Protein AF-A0A7V8F4N8-F1 (afdb_monomer_lite)

Foldseek 3Di:
DDADQAEPVNLVVLLVQLVVVCVVDVPDDSLNSSQVSCVVVPHNGNVSNVVSHVVNVVVCVVDPVVLVVVVCCCPDCVNPDPLLAAEEEEEEAPPLCLVVVVLVVCVVCLVVVAAEEEEDAPCSCVVVCQPVWDWEWEAALQLDIDIDTNDDRNYYYYYCNNQQQHDPNSLVSPPLVPPDAQHEYEYEALVRVCSRNVHPCSSLVSQLVNLVSSHYYYYYHYPDDDPDHDDPPPVRDHPPSYHYYYHYRDDD

Structure (mmCIF, N/CA/C/O backbone):
data_AF-A0A7V8F4N8-F1
#
_entry.id   AF-A0A7V8F4N8-F1
#
loop_
_atom_site.group_PDB
_atom_site.id
_atom_site.type_symbol
_atom_site.label_atom_id
_atom_site.label_alt_id
_atom_site.label_comp_id
_atom_site.label_asym_id
_atom_site.label_entity_id
_atom_site.label_seq_id
_atom_site.pdbx_PDB_ins_code
_atom_site.Cartn_x
_atom_site.Cartn_y
_atom_site.Cartn_z
_atom_site.occupancy
_atom_site.B_iso_or_equiv
_atom_site.auth_seq_id
_atom_site.auth_comp_id
_atom_site.auth_asym_id
_atom_site.auth_atom_id
_atom_site.pdbx_PDB_model_num
ATOM 1 N N . MET A 1 1 ? -2.996 -28.822 -26.460 1.00 61.06 1 MET A N 1
ATOM 2 C CA . MET A 1 1 ? -1.735 -28.075 -26.252 1.00 61.06 1 MET A CA 1
ATOM 3 C C . MET A 1 1 ? -1.061 -28.643 -25.016 1.00 61.06 1 MET A C 1
ATOM 5 O O . MET A 1 1 ? -1.732 -28.763 -24.002 1.00 61.06 1 MET A O 1
ATOM 9 N N . HIS A 1 2 ? 0.199 -29.068 -25.121 1.00 79.25 2 HIS A N 1
ATOM 10 C CA . HIS A 1 2 ? 0.957 -29.646 -24.007 1.00 79.25 2 HIS A CA 1
ATOM 11 C C . HIS A 1 2 ? 1.589 -28.516 -23.183 1.00 79.25 2 HIS A C 1
ATOM 13 O O . HIS A 1 2 ? 2.396 -27.762 -23.719 1.00 79.25 2 HIS A O 1
ATOM 19 N N . HIS A 1 3 ? 1.241 -28.397 -21.900 1.00 83.00 3 HIS A N 1
ATOM 20 C CA . HIS A 1 3 ? 1.828 -27.387 -21.013 1.00 83.00 3 HIS A CA 1
ATOM 21 C C . HIS A 1 3 ? 3.292 -27.719 -20.710 1.00 83.00 3 HIS A C 1
ATOM 23 O O . HIS A 1 3 ? 3.626 -28.857 -20.390 1.00 83.00 3 HIS A O 1
ATOM 29 N N . ILE A 1 4 ? 4.172 -26.729 -20.840 1.00 87.00 4 ILE A N 1
ATOM 30 C CA . ILE A 1 4 ? 5.581 -26.838 -20.458 1.00 87.00 4 ILE A CA 1
ATOM 31 C C . ILE A 1 4 ? 5.774 -25.944 -19.238 1.00 87.00 4 ILE A C 1
ATOM 33 O O . ILE A 1 4 ? 5.369 -24.786 -19.250 1.00 87.00 4 ILE A O 1
ATOM 37 N N . HIS A 1 5 ? 6.389 -26.461 -18.176 1.00 84.94 5 HIS A N 1
ATOM 38 C CA . HIS A 1 5 ? 6.707 -25.642 -17.011 1.00 84.94 5 HIS A CA 1
ATOM 39 C C . HIS A 1 5 ? 7.764 -24.588 -17.388 1.00 84.94 5 HIS A C 1
ATOM 41 O O . HIS A 1 5 ? 8.941 -24.907 -17.578 1.00 84.94 5 HIS A O 1
ATOM 47 N N . THR A 1 6 ? 7.349 -23.325 -17.493 1.00 86.44 6 THR A N 1
ATOM 48 C CA . THR A 1 6 ? 8.174 -22.225 -18.011 1.00 86.44 6 THR A CA 1
ATOM 49 C C . THR A 1 6 ? 8.409 -21.185 -16.918 1.00 86.44 6 THR A C 1
ATOM 51 O O . THR A 1 6 ? 7.496 -20.447 -16.559 1.00 86.44 6 THR A O 1
ATOM 54 N N . SER A 1 7 ? 9.638 -21.101 -16.396 1.00 83.44 7 SER A N 1
ATOM 55 C CA . SER A 1 7 ? 10.003 -20.093 -15.390 1.00 83.44 7 SER A CA 1
ATOM 56 C C . SER A 1 7 ? 10.310 -18.718 -16.017 1.00 83.44 7 SER A C 1
ATOM 58 O O . SER A 1 7 ? 10.638 -18.641 -17.210 1.00 83.44 7 SER A O 1
ATOM 60 N N . PRO A 1 8 ? 10.278 -17.622 -15.234 1.00 78.62 8 PRO A N 1
ATOM 61 C CA . PRO A 1 8 ? 10.666 -16.288 -15.706 1.00 78.62 8 PRO A CA 1
ATOM 62 C C . PRO A 1 8 ? 12.092 -16.237 -16.281 1.00 78.62 8 PRO A C 1
ATOM 64 O O . PRO A 1 8 ? 12.349 -15.564 -17.287 1.00 78.62 8 PRO A O 1
ATOM 67 N N . GLU A 1 9 ? 13.024 -16.998 -15.700 1.00 80.81 9 GLU A N 1
ATOM 68 C CA . GLU A 1 9 ? 14.404 -17.111 -16.181 1.00 80.81 9 GLU A CA 1
ATOM 69 C C . GLU A 1 9 ? 14.465 -17.791 -17.549 1.00 80.81 9 GLU A C 1
ATOM 71 O O . GLU A 1 9 ? 15.245 -17.369 -18.408 1.00 80.81 9 GLU A O 1
ATOM 76 N N . ALA A 1 10 ? 13.636 -18.815 -17.777 1.00 84.19 10 ALA A N 1
ATOM 77 C CA . ALA A 1 10 ? 13.547 -19.494 -19.066 1.00 84.19 10 ALA A CA 1
ATOM 78 C C . ALA A 1 10 ? 13.053 -18.534 -20.161 1.00 84.19 10 ALA A C 1
ATOM 80 O O . ALA A 1 10 ? 13.681 -18.438 -21.216 1.00 84.19 10 ALA A O 1
ATOM 81 N N . VAL A 1 11 ? 12.015 -17.733 -19.885 1.00 89.44 11 VAL A N 1
ATOM 82 C CA . VAL A 1 11 ? 11.529 -16.699 -20.822 1.00 89.44 11 VAL A CA 1
ATOM 83 C C . VAL A 1 11 ? 12.622 -15.668 -21.127 1.00 89.44 11 VAL A C 1
ATOM 85 O O . VAL A 1 11 ? 12.822 -15.294 -22.285 1.00 89.44 11 VAL A O 1
ATOM 88 N N . SER A 1 12 ? 13.366 -15.226 -20.109 1.00 87.44 12 SER A N 1
ATOM 89 C CA . SER A 1 12 ? 14.471 -14.270 -20.273 1.00 87.44 12 SER A CA 1
ATOM 90 C C . SER A 1 12 ? 15.608 -14.835 -21.135 1.00 87.44 12 SER A C 1
ATOM 92 O O . SER A 1 12 ? 16.122 -14.139 -22.016 1.00 87.44 12 SER A O 1
ATOM 94 N N . LYS A 1 13 ? 15.965 -16.114 -20.950 1.00 90.62 13 LYS A N 1
ATOM 95 C CA . LYS A 1 13 ? 16.956 -16.810 -21.790 1.00 90.62 13 LYS A CA 1
ATOM 96 C C . LYS A 1 13 ? 16.504 -16.893 -23.250 1.00 90.62 13 LYS A C 1
ATOM 98 O O . LYS A 1 13 ? 17.294 -16.560 -24.132 1.00 90.62 13 LYS A O 1
ATOM 103 N N . LEU A 1 14 ? 15.241 -17.240 -23.504 1.00 90.94 14 LEU A N 1
ATOM 104 C CA . LEU A 1 14 ? 14.691 -17.319 -24.864 1.00 90.94 14 LEU A CA 1
ATOM 105 C C . LEU A 1 14 ? 14.672 -15.943 -25.554 1.00 90.94 14 LEU A C 1
ATOM 107 O O . LEU A 1 14 ? 15.097 -15.831 -26.702 1.00 90.94 14 LEU A O 1
ATOM 111 N N . LYS A 1 15 ? 14.294 -14.866 -24.847 1.00 90.50 15 LYS A N 1
ATOM 112 C CA . LYS A 1 15 ? 14.369 -13.491 -25.388 1.00 90.50 15 LYS A CA 1
ATOM 113 C C . LYS A 1 15 ? 15.801 -13.083 -25.744 1.00 90.50 15 LYS A C 1
ATOM 115 O O . LYS A 1 15 ? 16.026 -12.456 -26.777 1.00 90.50 15 LYS A O 1
ATOM 120 N N . LYS A 1 16 ? 16.779 -13.427 -24.897 1.00 90.38 16 LYS A N 1
ATOM 121 C CA . LYS A 1 16 ? 18.199 -13.142 -25.164 1.00 90.38 16 LYS A CA 1
ATOM 122 C C . LYS A 1 16 ? 18.707 -13.910 -26.384 1.00 90.38 16 LYS A C 1
ATOM 124 O O . LYS A 1 16 ? 19.376 -13.309 -27.220 1.00 90.38 16 LYS A O 1
ATOM 129 N N . ALA A 1 17 ? 18.355 -15.188 -26.510 1.00 87.56 17 ALA A N 1
ATOM 130 C CA . ALA A 1 17 ? 18.711 -16.006 -27.668 1.00 87.56 17 ALA A CA 1
ATOM 131 C C . ALA A 1 17 ? 18.081 -15.468 -28.966 1.00 87.56 17 ALA A C 1
ATOM 133 O O . ALA A 1 17 ? 18.790 -15.299 -29.954 1.00 87.56 17 ALA A O 1
ATOM 134 N N . ALA A 1 18 ? 16.801 -15.081 -28.943 1.00 89.19 18 ALA A N 1
ATOM 135 C CA . ALA A 1 18 ? 16.128 -14.489 -30.104 1.00 89.19 18 ALA A CA 1
ATOM 136 C C . ALA A 1 18 ? 16.775 -13.163 -30.538 1.00 89.19 18 ALA A C 1
ATOM 138 O O . ALA A 1 18 ? 16.974 -12.921 -31.727 1.00 89.19 18 ALA A O 1
ATOM 139 N N . LYS A 1 19 ? 17.187 -12.330 -29.575 1.00 87.69 19 LYS A N 1
ATOM 140 C CA . LYS A 1 19 ? 17.905 -11.076 -29.844 1.00 87.69 19 LYS A CA 1
ATOM 141 C C . LYS A 1 19 ? 19.292 -11.300 -30.453 1.00 87.69 19 LYS A C 1
ATOM 143 O O . LYS A 1 19 ? 19.739 -10.473 -31.242 1.00 87.69 19 LYS A O 1
ATOM 148 N N . LEU A 1 20 ? 19.987 -12.373 -30.074 1.00 87.75 20 LEU A N 1
ATOM 149 C CA . LEU A 1 20 ? 21.273 -12.745 -30.672 1.00 87.75 20 LEU A CA 1
ATOM 150 C C . LEU A 1 20 ? 21.089 -13.272 -32.101 1.00 87.75 20 LEU A C 1
ATOM 152 O O . LEU A 1 20 ? 21.826 -12.858 -32.989 1.00 87.75 20 LEU A O 1
ATOM 156 N N . LEU A 1 21 ? 20.062 -14.094 -32.334 1.00 85.62 21 LEU A N 1
ATOM 157 C CA . LEU A 1 21 ? 19.696 -14.603 -33.660 1.00 85.62 21 LEU A CA 1
ATOM 158 C C . LEU A 1 21 ? 19.328 -13.480 -34.637 1.00 85.62 21 LEU A C 1
ATOM 160 O O . LEU A 1 21 ? 19.895 -13.409 -35.721 1.00 85.62 21 LEU A O 1
ATOM 164 N N . ALA A 1 22 ? 18.468 -12.547 -34.223 1.00 85.62 22 ALA A N 1
ATOM 165 C CA . ALA A 1 22 ? 18.074 -11.399 -35.047 1.00 85.62 22 ALA A CA 1
ATOM 166 C C . ALA A 1 22 ? 19.221 -10.401 -35.315 1.00 85.62 22 ALA A C 1
ATOM 168 O O . ALA A 1 22 ? 19.115 -9.553 -36.191 1.00 85.62 22 ALA A O 1
ATOM 169 N N . ARG A 1 23 ? 20.319 -10.460 -34.547 1.00 82.12 23 ARG A N 1
ATOM 170 C CA . ARG A 1 23 ? 21.527 -9.652 -34.796 1.00 82.12 23 ARG A CA 1
ATOM 171 C C . ARG A 1 23 ? 22.495 -10.310 -35.776 1.00 82.12 23 ARG A C 1
ATOM 173 O O . ARG A 1 23 ? 23.289 -9.599 -36.379 1.00 82.12 23 ARG A O 1
ATOM 180 N N . GLY A 1 24 ? 22.466 -11.638 -35.881 1.00 77.56 24 GLY A N 1
ATOM 181 C CA . GLY A 1 24 ? 23.316 -12.400 -36.797 1.00 77.56 24 GLY A CA 1
ATOM 182 C C . GLY A 1 24 ? 22.788 -12.444 -38.232 1.00 77.56 24 GLY A C 1
ATOM 183 O O . GLY A 1 24 ? 23.563 -12.723 -39.139 1.00 77.56 24 GLY A O 1
ATOM 184 N N . ASP A 1 25 ? 21.502 -12.149 -38.435 1.00 79.00 25 ASP A N 1
ATOM 185 C CA . ASP A 1 25 ? 20.841 -12.164 -39.739 1.00 79.00 25 ASP A CA 1
ATOM 186 C C . ASP A 1 25 ? 20.028 -10.877 -39.937 1.00 79.00 25 ASP A C 1
ATOM 188 O O . ASP A 1 25 ? 18.989 -10.671 -39.308 1.00 79.00 25 ASP A O 1
ATOM 192 N N . THR A 1 26 ? 20.522 -9.987 -40.799 1.00 73.19 26 THR A N 1
ATOM 193 C CA . THR A 1 26 ? 19.965 -8.645 -41.033 1.00 73.19 26 THR A CA 1
ATOM 194 C C . THR A 1 26 ? 18.585 -8.654 -41.694 1.00 73.19 26 THR A C 1
ATOM 196 O O . THR A 1 26 ? 17.923 -7.615 -41.706 1.00 73.19 26 THR A O 1
ATOM 199 N N . LEU A 1 27 ? 18.147 -9.789 -42.248 1.00 76.88 27 LEU A N 1
ATOM 200 C CA . LEU A 1 27 ? 16.836 -9.941 -42.887 1.00 76.88 27 LEU A CA 1
ATOM 201 C C . LEU A 1 27 ? 15.796 -10.589 -41.963 1.00 76.88 27 LEU A C 1
ATOM 203 O O . LEU A 1 27 ? 14.604 -10.544 -42.268 1.00 76.88 27 LEU A O 1
ATOM 207 N N . LEU A 1 28 ? 16.220 -11.169 -40.835 1.00 79.56 28 LEU A N 1
ATOM 208 C CA . LEU A 1 28 ? 15.336 -11.896 -39.931 1.00 79.56 28 LEU A CA 1
ATOM 209 C C . LEU A 1 28 ? 14.604 -10.936 -38.989 1.00 79.56 28 LEU A C 1
ATOM 211 O O . LEU A 1 28 ? 15.209 -10.253 -38.156 1.00 79.56 28 LEU A O 1
ATOM 215 N N . GLN A 1 29 ? 13.273 -10.923 -39.057 1.00 85.50 29 GLN A N 1
ATOM 216 C CA . GLN A 1 29 ? 12.486 -10.125 -38.123 1.00 85.50 29 GLN A CA 1
ATOM 217 C C . GLN A 1 29 ? 12.554 -10.719 -36.711 1.00 85.50 29 GLN A C 1
ATOM 219 O O . GLN A 1 29 ? 12.497 -11.930 -36.501 1.00 85.50 29 GLN A O 1
ATOM 224 N N . HIS A 1 30 ? 12.606 -9.853 -35.698 1.00 83.12 30 HIS A N 1
ATOM 225 C CA . HIS A 1 30 ? 12.692 -10.278 -34.297 1.00 83.12 30 HIS A CA 1
ATOM 226 C C . HIS A 1 30 ? 11.523 -11.186 -33.864 1.00 83.12 30 HIS A C 1
ATOM 228 O O . HIS A 1 30 ? 11.701 -12.063 -33.020 1.00 83.12 30 HIS A O 1
ATOM 234 N N . ALA A 1 31 ? 10.333 -11.004 -34.444 1.00 83.88 31 ALA A N 1
ATOM 235 C CA . ALA A 1 31 ? 9.177 -11.865 -34.189 1.00 83.88 31 ALA A CA 1
ATOM 236 C C . ALA A 1 31 ? 9.408 -13.306 -34.681 1.00 83.88 31 ALA A C 1
ATOM 238 O O . ALA A 1 31 ? 9.140 -14.258 -33.951 1.00 83.88 31 ALA A O 1
ATOM 239 N N . GLU A 1 32 ? 9.988 -13.467 -35.870 1.00 87.50 32 GLU A N 1
ATOM 240 C CA . GLU A 1 32 ? 10.342 -14.776 -36.428 1.00 87.50 32 GLU A CA 1
ATOM 241 C C . GLU A 1 32 ? 11.480 -15.430 -35.637 1.00 87.50 32 GLU A C 1
ATOM 243 O O . GLU A 1 32 ? 11.461 -16.638 -35.394 1.00 87.50 32 GLU A O 1
ATOM 248 N N . ALA A 1 33 ? 12.437 -14.631 -35.152 1.00 88.06 33 ALA A N 1
ATOM 249 C CA . ALA A 1 33 ? 13.497 -15.108 -34.268 1.00 88.06 33 ALA A CA 1
ATOM 250 C C . ALA A 1 33 ? 12.946 -15.656 -32.936 1.00 88.06 33 ALA A C 1
ATOM 252 O O . ALA A 1 33 ? 13.420 -16.684 -32.451 1.00 88.06 33 ALA A O 1
ATOM 253 N N . LEU A 1 34 ? 11.924 -15.013 -32.356 1.00 89.25 34 LEU A N 1
ATOM 254 C CA . LEU A 1 34 ? 11.254 -15.499 -31.143 1.00 89.25 34 LEU A CA 1
ATOM 255 C C . LEU A 1 34 ? 10.531 -16.829 -31.378 1.00 89.25 34 LEU A C 1
ATOM 257 O O . LEU A 1 34 ? 10.633 -17.729 -30.543 1.00 89.25 34 LEU A O 1
ATOM 261 N N . ASP A 1 35 ? 9.838 -16.976 -32.508 1.00 91.62 35 ASP A N 1
ATOM 262 C CA . ASP A 1 35 ? 9.161 -18.227 -32.864 1.00 91.62 35 ASP A CA 1
ATOM 263 C C . ASP A 1 35 ? 10.150 -19.363 -33.134 1.00 91.62 35 ASP A C 1
ATOM 265 O O . ASP A 1 35 ? 9.911 -20.503 -32.729 1.00 91.62 35 ASP A O 1
ATOM 269 N N . ARG A 1 36 ? 11.282 -19.059 -33.773 1.00 90.69 36 ARG A N 1
ATOM 270 C CA . ARG A 1 36 ? 12.341 -20.035 -34.047 1.00 90.69 36 ARG A CA 1
ATOM 271 C C . ARG A 1 36 ? 12.975 -20.559 -32.760 1.00 90.69 36 ARG A C 1
ATOM 273 O O . ARG A 1 36 ? 13.023 -21.768 -32.557 1.00 90.69 36 ARG A O 1
ATOM 280 N N . VAL A 1 37 ? 13.355 -19.658 -31.856 1.00 93.50 37 VAL A N 1
ATOM 281 C CA . VAL A 1 37 ? 13.919 -20.020 -30.545 1.00 93.50 37 VAL A CA 1
ATOM 282 C C . VAL A 1 37 ? 12.899 -20.754 -29.670 1.00 93.50 37 VAL A C 1
ATOM 284 O O . VAL A 1 37 ? 13.257 -21.676 -28.940 1.00 93.50 37 VAL A O 1
ATOM 287 N N . ALA A 1 38 ? 11.615 -20.392 -29.756 1.00 91.06 38 ALA A N 1
ATOM 288 C CA . ALA A 1 38 ? 10.551 -21.118 -29.067 1.00 91.06 38 ALA A CA 1
ATOM 289 C C . ALA A 1 38 ? 10.446 -22.573 -29.562 1.00 91.06 38 ALA A C 1
ATOM 291 O O . ALA A 1 38 ? 10.380 -23.486 -28.739 1.00 91.06 38 ALA A O 1
ATOM 292 N N . LYS A 1 39 ? 10.489 -22.799 -30.881 1.00 93.50 39 LYS A N 1
ATOM 293 C CA . LYS A 1 39 ? 10.450 -24.144 -31.482 1.00 93.50 39 LYS A CA 1
ATOM 294 C C . LYS A 1 39 ? 11.664 -24.993 -31.127 1.00 93.50 39 LYS A C 1
ATOM 296 O O . LYS A 1 39 ? 11.497 -26.151 -30.756 1.00 93.50 39 LYS A O 1
ATOM 301 N N . GLU A 1 40 ? 12.861 -24.413 -31.165 1.00 91.56 40 GLU A N 1
ATOM 302 C CA . GLU A 1 40 ? 14.099 -25.087 -30.743 1.00 91.56 40 GLU A CA 1
ATOM 303 C C . GLU A 1 40 ? 14.049 -25.521 -29.268 1.00 91.56 40 GLU A C 1
ATOM 305 O O . GLU A 1 40 ? 14.579 -26.568 -28.907 1.00 91.56 40 GLU A O 1
ATOM 310 N N . ALA A 1 41 ? 13.351 -24.758 -28.422 1.00 88.75 41 ALA A N 1
ATOM 311 C CA . ALA A 1 41 ? 13.136 -25.075 -27.012 1.00 88.75 41 ALA A CA 1
ATOM 312 C C . ALA A 1 41 ? 11.919 -25.989 -26.740 1.00 88.75 41 ALA A C 1
ATOM 314 O O . ALA A 1 41 ? 11.547 -26.174 -25.580 1.00 88.75 41 ALA A O 1
ATOM 315 N N . GLY A 1 42 ? 11.288 -26.550 -27.779 1.00 90.50 42 GLY A N 1
ATOM 316 C CA . GLY A 1 42 ? 10.178 -27.505 -27.662 1.00 90.50 42 GLY A CA 1
ATOM 317 C C . GLY A 1 42 ? 8.776 -26.888 -27.573 1.00 90.50 42 GLY A C 1
ATOM 318 O O . GLY A 1 42 ? 7.804 -27.608 -27.347 1.00 90.50 42 GLY A O 1
ATOM 319 N N . TYR A 1 43 ? 8.633 -25.573 -27.761 1.00 93.06 43 TYR A N 1
ATOM 320 C CA . TYR A 1 43 ? 7.334 -24.893 -27.813 1.00 93.06 43 TYR A CA 1
ATOM 321 C C . TYR A 1 43 ? 6.791 -24.834 -29.250 1.00 93.06 43 TYR A C 1
ATOM 323 O O . TYR A 1 43 ? 7.533 -24.923 -30.216 1.00 93.06 43 TYR A O 1
ATOM 331 N N . LEU A 1 44 ? 5.481 -24.629 -29.427 1.00 89.12 44 LEU A N 1
ATOM 332 C CA . LEU A 1 44 ? 4.882 -24.528 -30.768 1.00 89.12 44 LEU A CA 1
ATOM 333 C C . LEU A 1 44 ? 5.211 -23.197 -31.474 1.00 89.12 44 LEU A C 1
ATOM 335 O O . LEU A 1 44 ? 5.460 -23.168 -32.678 1.00 89.12 44 LEU A O 1
ATOM 339 N N . HIS A 1 45 ? 5.186 -22.098 -30.721 1.00 93.50 45 HIS A N 1
ATOM 340 C CA . HIS A 1 45 ? 5.469 -20.724 -31.154 1.00 93.50 45 HIS A CA 1
ATOM 341 C C . HIS A 1 45 ? 5.648 -19.834 -29.912 1.00 93.50 45 HIS A C 1
ATOM 343 O O . HIS A 1 45 ? 5.342 -20.254 -28.792 1.00 93.50 45 HIS A O 1
ATOM 349 N N . TRP A 1 46 ? 6.075 -18.584 -30.073 1.00 91.88 46 TRP A N 1
ATOM 350 C CA . TRP A 1 46 ? 6.323 -17.649 -28.972 1.00 91.88 46 TRP A CA 1
ATOM 351 C C . TRP A 1 46 ? 5.098 -17.457 -28.068 1.00 91.88 46 TRP A C 1
ATOM 353 O O . TRP A 1 46 ? 5.204 -17.487 -26.845 1.00 91.88 46 TRP A O 1
ATOM 363 N N . LYS A 1 47 ? 3.898 -17.380 -28.655 1.00 90.94 47 LYS A N 1
ATOM 364 C CA . LYS A 1 47 ? 2.648 -17.295 -27.879 1.00 90.94 47 LYS A CA 1
ATOM 365 C C . LYS A 1 47 ? 2.387 -18.529 -26.988 1.00 90.94 47 LYS A C 1
ATOM 367 O O . LYS A 1 47 ? 1.734 -18.413 -25.962 1.00 90.94 47 LYS A O 1
ATOM 372 N N . HIS A 1 48 ? 2.937 -19.702 -27.319 1.00 91.62 48 HIS A N 1
ATOM 373 C CA . HIS A 1 48 ? 2.860 -20.891 -26.465 1.00 91.62 48 HIS A CA 1
ATOM 374 C C . HIS A 1 48 ? 3.769 -20.746 -25.237 1.00 91.62 48 HIS A C 1
ATOM 376 O O . HIS A 1 48 ? 3.383 -21.160 -24.149 1.00 91.62 48 HIS A O 1
ATOM 382 N N . VAL A 1 49 ? 4.937 -20.108 -25.397 1.00 89.56 49 VAL A N 1
ATOM 383 C CA . VAL A 1 49 ? 5.859 -19.775 -24.297 1.00 89.56 49 VAL A CA 1
ATOM 384 C C . VAL A 1 49 ? 5.183 -18.836 -23.301 1.00 89.56 49 VAL A C 1
ATOM 386 O O . VAL A 1 49 ? 5.235 -19.086 -22.101 1.00 89.56 49 VAL A O 1
ATOM 389 N N . THR A 1 50 ? 4.519 -17.779 -23.781 1.00 89.12 50 THR A N 1
ATOM 390 C CA . THR A 1 50 ? 3.844 -16.810 -22.901 1.00 89.12 50 THR A CA 1
ATOM 391 C C . THR A 1 50 ? 2.678 -17.447 -22.154 1.00 89.12 50 THR A C 1
ATOM 393 O O . THR A 1 50 ? 2.605 -17.313 -20.938 1.00 89.12 50 THR A O 1
ATOM 396 N N . THR A 1 51 ? 1.840 -18.236 -22.834 1.00 87.19 51 THR A N 1
ATOM 397 C CA . THR A 1 51 ? 0.735 -18.959 -22.185 1.00 87.19 51 THR A CA 1
ATOM 398 C C . THR A 1 51 ? 1.234 -19.998 -21.173 1.00 87.19 51 THR A C 1
ATOM 400 O O . THR A 1 51 ? 0.664 -20.130 -20.088 1.00 87.19 51 THR A O 1
ATOM 403 N N . CYS A 1 52 ? 2.316 -20.723 -21.477 1.00 85.81 52 CYS A N 1
ATOM 404 C CA . CYS A 1 52 ? 2.922 -21.670 -20.537 1.00 85.81 52 CYS A CA 1
ATOM 405 C C . CYS A 1 52 ? 3.534 -20.969 -19.314 1.00 85.81 52 CYS A C 1
ATOM 407 O O . CYS A 1 52 ? 3.383 -21.472 -18.198 1.00 85.81 52 CYS A O 1
ATOM 409 N N . ALA A 1 53 ? 4.159 -19.801 -19.499 1.00 83.25 53 ALA A N 1
ATOM 410 C CA . ALA A 1 53 ? 4.688 -18.979 -18.412 1.00 83.25 53 ALA A CA 1
ATOM 411 C C . ALA A 1 53 ? 3.569 -18.428 -17.517 1.00 83.25 53 ALA A C 1
ATOM 413 O O . ALA A 1 53 ? 3.628 -18.602 -16.305 1.00 83.25 53 ALA A O 1
ATOM 414 N N . GLU A 1 54 ? 2.509 -17.866 -18.102 1.00 78.56 54 GLU A N 1
ATOM 415 C CA . GLU A 1 54 ? 1.324 -17.385 -17.373 1.00 78.56 54 GLU A CA 1
ATOM 416 C C . GLU A 1 54 ? 0.671 -18.507 -16.555 1.00 78.56 54 GLU A C 1
ATOM 418 O O . GLU A 1 54 ? 0.387 -18.338 -15.371 1.00 78.56 54 GLU A O 1
ATOM 423 N N . THR A 1 55 ? 0.510 -19.688 -17.159 1.00 77.62 55 THR A N 1
ATOM 424 C CA . THR A 1 55 ? -0.061 -20.866 -16.486 1.00 77.62 55 THR A CA 1
ATOM 425 C C . THR A 1 55 ? 0.857 -21.380 -15.372 1.00 77.62 55 THR A C 1
ATOM 427 O O . THR A 1 55 ? 0.379 -21.781 -14.314 1.00 77.62 55 THR A O 1
ATOM 430 N N . THR A 1 56 ? 2.179 -21.333 -15.570 1.00 77.94 56 THR A N 1
ATOM 431 C CA . THR A 1 56 ? 3.168 -21.717 -14.547 1.00 77.94 56 THR A CA 1
ATOM 432 C C . THR A 1 56 ? 3.147 -20.741 -13.368 1.00 77.94 56 THR A C 1
ATOM 434 O O . THR A 1 56 ? 3.132 -21.173 -12.217 1.00 77.94 56 THR A O 1
ATOM 437 N N . SER A 1 57 ? 3.064 -19.435 -13.630 1.00 64.69 57 SER A N 1
ATOM 438 C CA . SER A 1 57 ? 2.914 -18.409 -12.592 1.00 64.69 57 SER A CA 1
ATOM 439 C C . SER A 1 57 ? 1.581 -18.529 -11.844 1.00 64.69 57 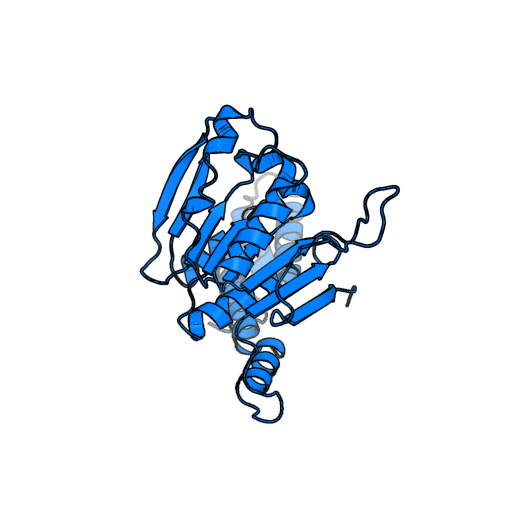SER A C 1
ATOM 441 O O . SER A 1 57 ? 1.558 -18.395 -10.623 1.00 64.69 57 SER A O 1
ATOM 443 N N . ALA A 1 58 ? 0.485 -18.859 -12.534 1.00 57.25 58 ALA A N 1
ATOM 444 C CA . ALA A 1 58 ? -0.818 -19.109 -11.910 1.00 57.25 58 ALA A CA 1
ATOM 445 C C . ALA A 1 58 ? -0.831 -20.391 -11.047 1.00 57.25 58 ALA A C 1
ATOM 447 O O . ALA A 1 58 ? -1.417 -20.415 -9.962 1.00 57.25 58 ALA A O 1
ATOM 448 N N . ALA A 1 59 ? -0.142 -21.449 -11.483 1.00 55.91 59 ALA A N 1
ATOM 449 C CA . ALA A 1 59 ? 0.025 -22.678 -10.704 1.00 55.91 59 ALA A CA 1
ATOM 450 C C . ALA A 1 59 ? 0.917 -22.466 -9.463 1.00 55.91 59 ALA A C 1
ATOM 452 O O . ALA A 1 59 ? 0.626 -22.991 -8.393 1.00 55.91 59 ALA A O 1
ATOM 453 N N . GLN A 1 60 ? 1.961 -21.638 -9.563 1.00 52.84 60 GLN A N 1
ATOM 454 C CA . GLN A 1 60 ? 2.787 -21.257 -8.409 1.00 52.84 60 GLN A CA 1
ATOM 455 C C . GLN A 1 60 ? 2.039 -20.339 -7.427 1.00 52.84 60 GLN A C 1
ATOM 457 O O . GLN A 1 60 ? 2.230 -20.454 -6.216 1.00 52.84 60 GLN A O 1
ATOM 462 N N . ALA A 1 61 ? 1.133 -19.486 -7.917 1.00 45.38 61 ALA A N 1
ATOM 463 C CA . ALA A 1 61 ? 0.276 -18.651 -7.074 1.00 45.38 61 ALA A CA 1
ATOM 464 C C . ALA A 1 61 ? -0.732 -19.469 -6.237 1.00 45.38 61 ALA A C 1
ATOM 466 O O . ALA A 1 61 ? -1.100 -19.056 -5.140 1.00 45.38 61 ALA A O 1
ATOM 467 N N . THR A 1 62 ? -1.145 -20.652 -6.709 1.00 39.38 62 THR A N 1
ATOM 468 C CA . THR A 1 62 ? -2.139 -21.508 -6.029 1.00 39.38 62 THR A CA 1
ATOM 469 C C . THR A 1 62 ? -1.545 -22.488 -5.009 1.00 39.38 62 THR A C 1
ATOM 471 O O . THR A 1 62 ? -2.291 -23.089 -4.236 1.00 39.38 62 THR A O 1
ATOM 474 N N . SER A 1 63 ? -0.216 -22.618 -4.921 1.00 42.88 63 SER A N 1
ATOM 475 C CA . SER A 1 63 ? 0.450 -23.503 -3.953 1.00 42.88 63 SER A CA 1
ATOM 476 C C . SER A 1 63 ? 1.476 -22.795 -3.069 1.00 42.88 63 SER A C 1
ATOM 478 O O . SER A 1 63 ? 2.445 -23.428 -2.648 1.00 42.88 63 SER A O 1
ATOM 480 N N . SER A 1 64 ? 1.288 -21.504 -2.779 1.00 41.16 64 SER A N 1
ATOM 481 C CA . SER A 1 64 ? 2.173 -20.774 -1.867 1.00 41.16 64 SER A CA 1
ATOM 482 C C . SER A 1 64 ? 2.193 -21.460 -0.486 1.00 41.16 64 SER A C 1
ATOM 484 O O . SER A 1 64 ? 1.156 -21.515 0.186 1.00 41.16 64 SER A O 1
ATOM 486 N N . PRO A 1 65 ? 3.349 -21.977 -0.019 1.00 41.47 65 PRO A N 1
ATOM 487 C CA . PRO A 1 65 ? 3.504 -22.473 1.350 1.00 41.47 65 PRO A CA 1
ATOM 488 C C . PRO A 1 65 ? 3.138 -21.396 2.374 1.00 41.47 65 PRO A C 1
ATOM 490 O O . PRO A 1 65 ? 2.668 -21.703 3.462 1.00 41.47 65 PRO A O 1
ATOM 493 N N . LEU A 1 66 ? 3.282 -20.129 1.987 1.00 40.25 66 LEU A N 1
ATOM 494 C CA . LEU A 1 66 ? 2.964 -18.975 2.802 1.00 40.25 66 LEU A CA 1
ATOM 495 C C . LEU A 1 66 ? 1.462 -18.740 2.949 1.00 40.25 66 LEU A C 1
ATOM 497 O O . LEU A 1 66 ? 0.999 -18.515 4.058 1.00 40.25 66 LEU A O 1
ATOM 501 N N . ALA A 1 67 ? 0.688 -18.905 1.874 1.00 42.16 67 ALA A N 1
ATOM 502 C CA . ALA A 1 67 ? -0.772 -18.865 1.955 1.00 42.16 67 ALA A CA 1
ATOM 503 C C . ALA A 1 67 ? -1.309 -19.970 2.882 1.00 42.16 67 ALA A C 1
ATOM 505 O O . ALA A 1 67 ? -2.277 -19.755 3.611 1.00 42.16 67 ALA A O 1
ATOM 506 N N . LYS A 1 68 ? -0.644 -21.135 2.910 1.00 39.62 68 LYS A N 1
ATOM 507 C CA . LYS A 1 68 ? -0.960 -22.227 3.845 1.00 39.62 68 LYS A CA 1
ATOM 508 C C . LYS A 1 68 ? -0.586 -21.886 5.289 1.00 39.62 68 LYS A C 1
ATOM 510 O O . LYS A 1 68 ? -1.380 -22.171 6.179 1.00 39.62 68 LYS A O 1
ATOM 515 N N . VAL A 1 69 ? 0.572 -21.262 5.521 1.00 42.94 69 VAL A N 1
ATOM 516 C CA . VAL A 1 69 ? 0.999 -20.812 6.860 1.00 42.94 69 VAL A CA 1
ATOM 517 C C . VAL A 1 69 ? 0.067 -19.723 7.387 1.00 42.94 69 VAL A C 1
ATOM 519 O O . VAL A 1 69 ? -0.463 -19.869 8.481 1.00 42.94 69 VAL A O 1
ATOM 522 N N . THR A 1 70 ? -0.240 -18.696 6.594 1.00 46.25 70 THR A N 1
ATOM 523 C CA . THR A 1 70 ? -1.134 -17.616 7.027 1.00 46.25 70 THR A CA 1
ATOM 524 C C . THR A 1 70 ? -2.571 -18.102 7.236 1.00 46.25 70 THR A C 1
ATOM 526 O O . THR A 1 70 ? -3.237 -17.670 8.174 1.00 46.25 70 THR A O 1
ATOM 529 N N . ALA A 1 71 ? -3.060 -19.047 6.424 1.00 45.31 71 ALA A N 1
ATOM 530 C CA . ALA A 1 71 ? -4.352 -19.689 6.664 1.00 45.31 71 ALA A CA 1
ATOM 531 C C . ALA A 1 71 ? -4.358 -20.538 7.949 1.00 45.31 71 ALA A C 1
ATOM 533 O O . ALA A 1 71 ? -5.350 -20.504 8.679 1.00 45.31 71 ALA A O 1
ATOM 534 N N . ALA A 1 72 ? -3.271 -21.259 8.244 1.00 46.56 72 ALA A N 1
ATOM 535 C CA . ALA A 1 72 ? -3.124 -22.039 9.473 1.00 46.56 72 ALA A CA 1
ATOM 536 C C . ALA A 1 72 ? -3.057 -21.137 10.719 1.00 46.56 72 ALA A C 1
ATOM 538 O O . ALA A 1 72 ? -3.789 -21.367 11.675 1.00 46.56 72 ALA A O 1
ATOM 539 N N . GLU A 1 73 ? -2.269 -20.061 10.685 1.00 50.22 73 GLU A N 1
ATOM 540 C CA . GLU A 1 73 ? -2.163 -19.090 11.786 1.00 50.22 73 GLU A CA 1
ATOM 541 C C . GLU A 1 73 ? -3.482 -18.342 12.042 1.00 50.22 73 GLU A C 1
ATOM 543 O O . GLU A 1 73 ? -3.819 -18.065 13.187 1.00 50.22 73 GLU A O 1
ATOM 548 N N . CYS A 1 74 ? -4.270 -18.061 10.996 1.00 42.75 74 CYS A N 1
ATOM 549 C CA . CYS A 1 74 ? -5.578 -17.405 11.130 1.00 42.75 74 CYS A CA 1
ATOM 550 C C . CYS A 1 74 ? -6.696 -18.326 11.654 1.00 42.75 74 CYS A C 1
ATOM 552 O O . CYS A 1 74 ? -7.769 -17.830 11.998 1.00 42.75 74 CYS A O 1
ATOM 554 N N . THR A 1 75 ? -6.503 -19.648 11.643 1.00 44.53 75 THR A N 1
ATOM 555 C CA . THR A 1 75 ? -7.538 -20.635 12.009 1.00 44.53 75 THR A CA 1
ATOM 556 C C . THR A 1 75 ? -7.193 -21.436 13.260 1.00 44.53 75 THR A C 1
ATOM 558 O O . THR A 1 75 ? -8.067 -22.114 13.800 1.00 44.53 75 THR A O 1
ATOM 561 N N . ASP A 1 76 ? -5.953 -21.353 13.742 1.00 44.97 76 ASP A N 1
ATOM 562 C CA . ASP A 1 76 ? -5.485 -22.097 14.903 1.00 44.97 76 ASP A CA 1
ATOM 563 C C . ASP A 1 76 ? -5.748 -21.317 16.211 1.00 44.97 76 ASP A C 1
ATOM 565 O O . ASP A 1 76 ? -5.111 -20.294 16.465 1.00 44.97 76 ASP A O 1
ATOM 569 N N . PRO A 1 77 ? -6.653 -21.808 17.082 1.00 43.16 77 PRO A N 1
ATOM 570 C CA . PRO A 1 77 ? -7.056 -21.128 18.314 1.00 43.16 77 PRO A CA 1
ATOM 571 C C . PRO A 1 77 ? -5.950 -21.034 19.381 1.00 43.16 77 PRO A C 1
ATOM 573 O O . PRO A 1 77 ? -6.164 -20.397 20.414 1.00 43.16 77 PRO A O 1
ATOM 576 N N . ARG A 1 78 ? -4.778 -21.657 19.168 1.00 44.91 78 ARG A N 1
ATOM 577 C CA . ARG A 1 78 ? -3.593 -21.519 20.038 1.00 44.91 78 ARG A CA 1
ATOM 578 C C . ARG A 1 78 ? -2.877 -20.188 19.835 1.00 44.91 78 ARG A C 1
ATOM 580 O O . ARG A 1 78 ? -2.257 -19.683 20.771 1.00 44.91 78 ARG A O 1
ATOM 587 N N . PHE A 1 79 ? -2.981 -19.603 18.645 1.00 46.97 79 PHE A N 1
ATOM 588 C CA . PHE A 1 79 ? -2.643 -18.205 18.428 1.00 46.97 79 PHE A CA 1
ATOM 589 C C . PHE A 1 79 ? -3.897 -17.434 18.834 1.00 46.97 79 PHE A C 1
ATOM 591 O O . PHE A 1 79 ? -4.898 -17.456 18.125 1.00 46.97 79 PHE A O 1
ATOM 598 N N . GLY A 1 80 ? -3.899 -16.880 20.053 1.00 39.78 80 GLY A N 1
ATOM 599 C CA . GLY A 1 80 ? -5.072 -16.205 20.621 1.00 39.78 80 GLY A CA 1
ATOM 600 C C . GLY A 1 80 ? -5.699 -15.201 19.648 1.00 39.78 80 GLY A C 1
ATOM 601 O O . GLY A 1 80 ? -5.033 -14.773 18.707 1.00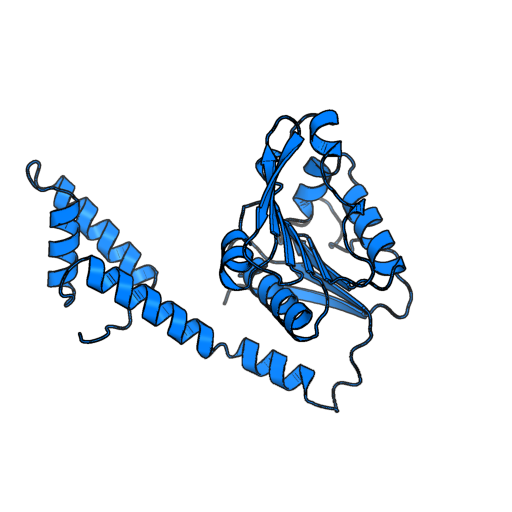 39.78 80 GLY A O 1
ATOM 602 N N . LYS A 1 81 ? -6.974 -14.831 19.878 1.00 40.66 81 LYS A N 1
ATOM 603 C CA . LYS A 1 81 ? -7.713 -13.857 19.047 1.00 40.66 81 LYS A CA 1
ATOM 604 C C . LYS A 1 81 ? -6.752 -12.769 18.546 1.00 40.66 81 LYS A C 1
ATOM 606 O O . LYS A 1 81 ? -6.075 -12.187 19.402 1.00 40.66 81 LYS A O 1
ATOM 611 N N . PRO A 1 82 ? -6.658 -12.528 17.221 1.00 46.22 82 PRO A N 1
ATOM 612 C CA . PRO A 1 82 ? -5.774 -11.502 16.689 1.00 46.22 82 PRO A CA 1
ATOM 613 C C . PRO A 1 82 ? -5.981 -10.238 17.513 1.00 46.22 82 PRO A C 1
ATOM 615 O O . PRO A 1 82 ? -7.124 -9.824 17.710 1.00 46.22 82 PRO A O 1
ATOM 618 N N . LYS A 1 83 ? -4.905 -9.668 18.063 1.00 51.38 83 LYS A N 1
ATOM 619 C CA . LYS A 1 83 ? -5.004 -8.318 18.622 1.00 51.38 83 LYS A CA 1
ATOM 620 C C . LYS A 1 83 ? -5.566 -7.441 17.505 1.00 51.38 83 LYS A C 1
ATOM 622 O O . LYS A 1 83 ? -5.100 -7.554 16.373 1.00 51.38 83 LYS A O 1
ATOM 627 N N . ASP A 1 84 ? -6.570 -6.619 17.806 1.00 67.56 84 ASP A N 1
ATOM 628 C CA . ASP A 1 84 ? -7.342 -5.927 16.764 1.00 67.56 84 ASP A CA 1
ATOM 629 C C . ASP A 1 84 ? -6.462 -5.048 15.853 1.00 67.56 84 ASP A C 1
ATOM 631 O O . ASP A 1 84 ? -6.807 -4.840 14.687 1.00 67.56 84 ASP A O 1
ATOM 635 N N . GLN A 1 85 ? -5.295 -4.619 16.360 1.00 82.25 85 GLN A N 1
ATOM 636 C CA . GLN A 1 85 ? -4.338 -3.749 15.681 1.00 82.25 85 GLN A CA 1
ATOM 637 C C . GLN A 1 85 ? -2.901 -4.286 15.688 1.00 82.25 85 GLN A C 1
ATOM 639 O O . GLN A 1 85 ? -2.349 -4.648 16.737 1.00 82.25 85 GLN A O 1
ATOM 644 N N . GLU A 1 86 ? -2.260 -4.235 14.522 1.00 88.12 86 GLU A N 1
ATOM 645 C CA . GLU A 1 86 ? -0.858 -4.604 14.326 1.00 88.12 86 GLU A CA 1
ATOM 646 C C . GLU A 1 86 ? -0.084 -3.482 13.618 1.00 88.12 86 GLU A C 1
ATOM 648 O O . GLU A 1 86 ? -0.600 -2.811 12.726 1.00 88.12 86 GLU A O 1
ATOM 653 N N . LEU A 1 87 ? 1.176 -3.307 14.013 1.00 88.44 87 LEU A N 1
ATOM 654 C CA . LEU A 1 87 ? 2.179 -2.487 13.342 1.00 88.44 87 LEU A CA 1
ATOM 655 C C . LEU A 1 87 ? 3.343 -3.397 12.946 1.00 88.44 87 LEU A C 1
ATOM 657 O O . LEU A 1 87 ? 4.081 -3.894 13.804 1.00 88.44 87 LEU A O 1
ATOM 661 N N . ILE A 1 88 ? 3.504 -3.616 11.648 1.00 89.69 88 ILE A N 1
ATOM 662 C CA . ILE A 1 88 ? 4.483 -4.548 11.091 1.00 89.69 88 ILE A CA 1
ATOM 663 C C . ILE A 1 88 ? 5.493 -3.760 10.268 1.00 89.69 88 ILE A C 1
ATOM 665 O O . ILE A 1 88 ? 5.123 -3.093 9.309 1.00 89.69 88 ILE A O 1
ATOM 669 N N . LEU A 1 89 ? 6.774 -3.862 10.610 1.00 89.12 89 LEU A N 1
ATOM 670 C CA . LEU A 1 89 ? 7.864 -3.313 9.808 1.00 89.12 89 LEU A CA 1
ATOM 671 C C . LEU A 1 89 ? 8.538 -4.450 9.034 1.00 89.12 89 LEU A C 1
ATOM 673 O O . LEU A 1 89 ? 9.067 -5.379 9.640 1.00 89.12 89 LEU A O 1
ATOM 677 N N . ILE A 1 90 ? 8.528 -4.375 7.706 1.00 88.94 90 ILE A N 1
ATOM 678 C CA . ILE A 1 90 ? 9.197 -5.315 6.806 1.00 88.94 90 ILE A CA 1
ATOM 679 C C . ILE A 1 90 ? 10.461 -4.650 6.262 1.00 88.94 90 ILE A C 1
ATOM 681 O O . ILE A 1 90 ? 10.394 -3.661 5.529 1.00 88.94 90 ILE A O 1
ATOM 685 N N . VAL A 1 91 ? 11.621 -5.210 6.597 1.00 86.12 91 VAL A N 1
ATOM 686 C CA . VAL A 1 91 ? 12.929 -4.686 6.188 1.00 86.12 91 VAL A CA 1
ATOM 687 C C . VAL A 1 91 ? 13.647 -5.708 5.327 1.00 86.12 91 VAL A C 1
ATOM 689 O O . VAL A 1 91 ? 13.627 -6.904 5.604 1.00 86.12 91 VAL A O 1
ATOM 692 N N . GLY A 1 92 ? 14.283 -5.234 4.264 1.00 83.31 92 GLY A N 1
ATOM 693 C CA . GLY A 1 92 ? 15.137 -6.063 3.427 1.00 83.31 92 GLY A CA 1
ATOM 694 C C . GLY A 1 92 ? 15.623 -5.319 2.185 1.00 83.31 92 GLY A C 1
ATOM 695 O O . GLY A 1 92 ? 15.031 -4.304 1.788 1.00 83.31 92 GLY A O 1
ATOM 696 N N . PRO A 1 93 ? 16.694 -5.786 1.528 1.00 81.25 93 PRO A N 1
ATOM 697 C CA . PRO A 1 93 ? 17.191 -5.161 0.307 1.00 81.25 93 PRO A CA 1
ATOM 698 C C . PRO A 1 93 ? 16.155 -5.139 -0.834 1.00 81.25 93 PRO A C 1
ATOM 700 O O . PRO A 1 93 ? 15.094 -5.776 -0.788 1.00 81.25 93 PRO A O 1
ATOM 703 N N . SER A 1 94 ? 16.436 -4.360 -1.881 1.00 83.19 94 SER A N 1
ATOM 704 C CA . SER A 1 94 ? 15.612 -4.377 -3.096 1.00 83.19 94 SER A CA 1
ATOM 705 C C . SER A 1 94 ? 15.613 -5.776 -3.728 1.00 83.19 94 SER A C 1
ATOM 707 O O . SER A 1 94 ? 16.648 -6.439 -3.776 1.00 83.19 94 SER A O 1
ATOM 709 N N . GLY A 1 95 ? 14.442 -6.239 -4.174 1.00 82.75 95 GLY A N 1
ATOM 710 C CA . GLY A 1 95 ? 14.260 -7.567 -4.773 1.00 82.75 95 GLY A CA 1
ATOM 711 C C . GLY A 1 95 ? 14.047 -8.728 -3.791 1.00 82.75 95 GLY A C 1
ATOM 712 O O . GLY A 1 95 ? 13.910 -9.860 -4.236 1.00 82.75 95 GLY A O 1
ATOM 713 N N . TYR A 1 96 ? 13.974 -8.484 -2.477 1.00 84.12 96 TYR A N 1
ATOM 714 C CA . TYR A 1 96 ? 13.863 -9.549 -1.459 1.00 84.12 96 TYR A CA 1
ATOM 715 C C . TYR A 1 96 ? 12.407 -9.905 -1.105 1.00 84.12 96 TYR A C 1
ATOM 717 O O . TYR A 1 96 ? 12.135 -10.538 -0.092 1.00 84.12 96 TYR A O 1
ATOM 725 N N . GLY A 1 97 ? 11.444 -9.486 -1.931 1.00 87.12 97 GLY A N 1
ATOM 726 C CA . GLY A 1 97 ? 10.036 -9.854 -1.760 1.00 87.12 97 GLY A CA 1
ATOM 727 C C . GLY A 1 97 ? 9.275 -9.072 -0.683 1.00 87.12 97 GLY A C 1
ATOM 728 O O . GLY A 1 97 ? 8.232 -9.541 -0.241 1.00 87.12 97 GLY A O 1
ATOM 729 N N . LYS A 1 98 ? 9.740 -7.881 -0.274 1.00 89.56 98 LYS A N 1
ATOM 730 C CA . LYS A 1 98 ? 9.017 -7.015 0.683 1.00 89.56 98 LYS A CA 1
ATOM 731 C C . LYS A 1 98 ? 7.578 -6.745 0.245 1.00 89.56 98 LYS A C 1
ATOM 733 O O . LYS A 1 98 ? 6.646 -7.084 0.967 1.00 89.56 98 LYS A O 1
ATOM 738 N N . THR A 1 99 ? 7.408 -6.215 -0.967 1.00 92.62 99 THR A N 1
ATOM 739 C CA . THR A 1 99 ? 6.093 -5.927 -1.552 1.00 92.62 99 THR A CA 1
ATOM 740 C C . THR A 1 99 ? 5.250 -7.191 -1.678 1.00 92.62 99 THR A C 1
ATOM 742 O O . THR A 1 99 ? 4.068 -7.169 -1.370 1.00 92.62 99 THR A O 1
ATOM 745 N N . PHE A 1 100 ? 5.856 -8.332 -2.018 1.00 90.12 100 PHE A N 1
ATOM 746 C CA . PHE A 1 100 ? 5.141 -9.609 -2.050 1.00 90.12 100 PHE A CA 1
ATOM 747 C C . PHE A 1 100 ? 4.548 -9.966 -0.675 1.00 90.12 100 PHE A C 1
ATOM 749 O O . PHE A 1 100 ? 3.364 -10.271 -0.576 1.00 90.12 100 PHE A O 1
ATOM 756 N N . ARG A 1 101 ? 5.330 -9.831 0.405 1.00 87.50 101 ARG A N 1
ATOM 757 C CA . ARG A 1 101 ? 4.836 -10.049 1.777 1.00 87.50 101 ARG A CA 1
ATOM 758 C C . ARG A 1 101 ? 3.747 -9.061 2.179 1.00 87.50 101 ARG A C 1
ATOM 760 O O . ARG A 1 101 ? 2.796 -9.440 2.852 1.00 87.50 101 ARG A O 1
ATOM 767 N N . ALA A 1 102 ? 3.877 -7.802 1.784 1.00 93.38 102 ALA A N 1
ATOM 768 C CA . ALA A 1 102 ? 2.872 -6.784 2.062 1.00 93.38 102 ALA A CA 1
ATOM 769 C C . ALA A 1 102 ? 1.552 -7.048 1.327 1.00 93.38 102 ALA A C 1
ATOM 771 O O . ALA A 1 102 ? 0.481 -6.881 1.909 1.00 93.38 102 ALA A O 1
ATOM 772 N N . ILE A 1 103 ? 1.629 -7.539 0.086 1.00 94.19 103 ILE A N 1
ATOM 773 C CA . ILE A 1 103 ? 0.471 -8.007 -0.678 1.00 94.19 103 ILE A CA 1
ATOM 774 C C . ILE A 1 103 ? -0.236 -9.148 0.064 1.00 94.19 103 ILE A C 1
ATOM 776 O O . ILE A 1 103 ? -1.462 -9.131 0.147 1.00 94.19 103 ILE A O 1
ATOM 780 N N . ASP A 1 104 ? 0.492 -10.089 0.671 1.00 88.62 104 ASP A N 1
ATOM 781 C CA . ASP A 1 104 ? -0.135 -11.152 1.468 1.00 88.62 104 ASP A CA 1
ATOM 782 C C . ASP A 1 104 ? -0.924 -10.592 2.666 1.00 88.62 104 ASP A C 1
ATOM 784 O O . ASP A 1 104 ? -2.049 -11.030 2.927 1.00 88.62 104 ASP A O 1
ATOM 788 N N . TYR A 1 105 ? -0.389 -9.594 3.379 1.00 89.94 105 TYR A N 1
ATOM 789 C CA . TYR A 1 105 ? -1.129 -8.919 4.455 1.00 89.94 105 TYR A CA 1
ATOM 790 C C . TYR A 1 105 ? -2.373 -8.193 3.926 1.00 89.94 105 TYR A C 1
ATOM 792 O O . TYR A 1 105 ? -3.454 -8.335 4.503 1.00 89.94 105 TYR A O 1
ATOM 800 N N . ALA A 1 106 ? -2.248 -7.480 2.803 1.00 93.06 106 ALA A N 1
ATOM 801 C CA . ALA A 1 106 ? -3.363 -6.804 2.143 1.00 93.06 106 ALA A CA 1
ATOM 802 C C . ALA A 1 106 ? -4.479 -7.783 1.751 1.00 93.06 106 ALA A C 1
ATOM 804 O O . ALA A 1 106 ? -5.641 -7.576 2.098 1.00 93.06 106 ALA A O 1
ATOM 805 N N . LEU A 1 107 ? -4.136 -8.891 1.094 1.00 90.06 107 LEU A N 1
ATOM 806 C CA . LEU A 1 107 ? -5.098 -9.919 0.695 1.00 90.06 107 LEU A CA 1
ATOM 807 C C . LEU A 1 107 ? -5.815 -10.539 1.899 1.00 90.06 107 LEU A C 1
ATOM 809 O O . LEU A 1 107 ? -7.023 -10.780 1.843 1.00 90.06 107 LEU A O 1
ATOM 813 N N . ASN A 1 108 ? -5.103 -10.775 3.003 1.00 86.25 108 ASN A N 1
ATOM 814 C CA . ASN A 1 108 ? -5.719 -11.305 4.217 1.00 86.25 108 ASN A CA 1
ATOM 815 C C . ASN A 1 108 ? -6.661 -10.303 4.888 1.00 86.25 108 ASN A C 1
ATOM 817 O O . ASN A 1 108 ? -7.739 -10.711 5.322 1.00 86.25 108 ASN A O 1
ATOM 821 N N . ALA A 1 109 ? -6.307 -9.017 4.926 1.00 86.06 109 ALA A N 1
ATOM 822 C CA . ALA A 1 109 ? -7.199 -7.969 5.416 1.00 86.06 109 ALA A CA 1
ATOM 823 C C . ALA A 1 109 ? -8.477 -7.881 4.565 1.00 86.06 109 ALA A C 1
ATOM 825 O O . ALA A 1 109 ? -9.579 -7.956 5.114 1.00 86.06 109 ALA A O 1
ATOM 826 N N . LEU A 1 110 ? -8.345 -7.860 3.233 1.00 85.56 110 LEU A N 1
ATOM 827 C CA . LEU A 1 110 ? -9.491 -7.863 2.316 1.00 85.56 110 LEU A CA 1
ATOM 828 C C . LEU A 1 110 ? -10.382 -9.095 2.514 1.00 85.56 110 LEU A C 1
ATOM 830 O O . LEU A 1 110 ? -11.605 -8.974 2.570 1.00 85.56 110 LEU A O 1
ATOM 834 N N . ARG A 1 111 ? -9.786 -10.283 2.690 1.00 84.69 111 ARG A N 1
ATOM 835 C CA . ARG A 1 111 ? -10.521 -11.529 2.973 1.00 84.69 111 ARG A CA 1
ATOM 836 C C . ARG A 1 111 ? -11.308 -11.468 4.287 1.00 84.69 111 ARG A C 1
ATOM 838 O O . ARG A 1 111 ? -12.345 -12.114 4.400 1.00 84.69 111 ARG A O 1
ATOM 845 N N . GLN A 1 112 ? -10.829 -10.704 5.266 1.00 80.81 112 GLN A N 1
ATOM 846 C CA . GLN A 1 112 ? -11.514 -10.457 6.540 1.00 80.81 112 GLN A CA 1
ATOM 847 C C . GLN A 1 112 ? -12.558 -9.328 6.451 1.00 80.81 112 GLN A C 1
ATOM 849 O O . GLN A 1 112 ? -13.156 -8.976 7.464 1.00 80.81 112 GLN A O 1
ATOM 854 N N . GLY A 1 113 ? -12.772 -8.745 5.267 1.00 80.44 113 GLY A N 1
ATOM 855 C CA . GLY A 1 113 ? -13.666 -7.603 5.075 1.00 80.44 113 GLY A CA 1
ATOM 856 C C . GLY A 1 113 ? -13.093 -6.276 5.578 1.00 80.44 113 GLY A C 1
ATOM 857 O O . GLY A 1 113 ? -13.831 -5.297 5.663 1.00 80.44 113 GLY A O 1
ATOM 858 N N . LYS A 1 114 ? -11.795 -6.221 5.909 1.00 84.25 114 LYS A N 1
ATOM 859 C CA . LYS A 1 114 ? -11.122 -4.980 6.304 1.00 84.25 114 LYS A CA 1
ATOM 860 C C . LYS A 1 114 ? -10.715 -4.192 5.051 1.00 84.25 114 LYS A C 1
ATOM 862 O O . LYS A 1 114 ? -10.104 -4.782 4.156 1.00 84.25 114 LYS A O 1
ATOM 867 N N . PRO A 1 115 ? -11.005 -2.881 4.977 1.00 93.94 115 PRO A N 1
ATOM 868 C CA . PRO A 1 115 ? -10.484 -2.031 3.915 1.00 93.94 115 PRO A CA 1
ATOM 869 C C . PRO A 1 115 ? -8.955 -2.000 3.920 1.00 93.94 115 PRO A C 1
ATOM 871 O O . PRO A 1 115 ? -8.323 -2.113 4.975 1.00 93.94 115 PRO A O 1
ATOM 874 N N . VAL A 1 116 ? -8.367 -1.814 2.743 1.00 96.75 116 VAL A N 1
ATOM 875 C CA . VAL A 1 116 ? -6.920 -1.685 2.565 1.00 96.75 116 VAL A CA 1
ATOM 876 C C . VAL A 1 116 ? -6.614 -0.412 1.796 1.00 96.75 116 VAL A C 1
ATOM 878 O O . VAL A 1 116 ? -7.157 -0.190 0.716 1.00 96.75 116 VAL A O 1
ATOM 881 N N . HIS A 1 117 ? -5.705 0.391 2.338 1.00 97.75 117 HIS A N 1
ATOM 882 C CA . HIS A 1 117 ? -5.135 1.548 1.659 1.00 97.75 117 HIS A CA 1
ATOM 883 C C . HIS A 1 117 ? -3.637 1.332 1.488 1.00 97.75 117 HIS A C 1
ATOM 885 O O . HIS A 1 117 ? -2.954 0.958 2.439 1.00 97.75 117 HIS A O 1
ATOM 891 N N . VAL A 1 118 ? -3.123 1.559 0.285 1.00 97.62 118 VAL A N 1
ATOM 892 C CA . VAL A 1 118 ? -1.702 1.414 -0.036 1.00 97.62 118 VAL A CA 1
ATOM 893 C C . VAL A 1 118 ? -1.153 2.760 -0.484 1.00 97.62 118 VAL A C 1
ATOM 895 O O . VAL A 1 118 ? -1.699 3.363 -1.403 1.00 97.62 118 VAL A O 1
ATOM 898 N N . LEU A 1 119 ? -0.068 3.207 0.140 1.00 96.25 119 LEU A N 1
ATOM 899 C CA . LEU A 1 119 ? 0.801 4.264 -0.366 1.00 96.25 119 LEU A CA 1
ATOM 900 C C . LEU A 1 119 ? 1.988 3.587 -1.048 1.00 96.25 119 LEU A C 1
ATOM 902 O O . LEU A 1 119 ? 2.805 2.955 -0.377 1.00 96.25 119 LEU A O 1
ATOM 906 N N . ASP A 1 120 ? 2.043 3.668 -2.372 1.00 95.50 120 ASP A N 1
ATOM 907 C CA . ASP A 1 120 ? 3.012 2.963 -3.213 1.00 95.50 120 ASP A CA 1
ATOM 908 C C . ASP A 1 120 ? 3.938 3.959 -3.914 1.00 95.50 120 ASP A C 1
ATOM 910 O O . ASP A 1 120 ? 3.483 4.965 -4.452 1.00 95.50 120 ASP A O 1
ATOM 914 N N . ILE A 1 121 ? 5.233 3.655 -3.940 1.00 90.94 121 ILE A N 1
ATOM 915 C CA . ILE A 1 121 ? 6.236 4.321 -4.779 1.00 90.94 121 ILE A CA 1
ATOM 916 C C . ILE A 1 121 ? 6.920 3.193 -5.553 1.00 90.94 121 ILE A C 1
ATOM 918 O O . ILE A 1 121 ? 7.530 2.306 -4.954 1.00 90.94 121 ILE A O 1
ATOM 922 N N . GLY A 1 122 ? 6.776 3.193 -6.878 1.00 86.19 122 GLY A N 1
ATOM 923 C CA . GLY A 1 122 ? 7.327 2.155 -7.756 1.00 86.19 122 GLY A CA 1
ATOM 924 C C . GLY A 1 122 ? 6.293 1.289 -8.481 1.00 86.19 122 GLY A C 1
ATOM 925 O O . GLY A 1 122 ? 6.679 0.350 -9.181 1.00 86.19 122 GLY A O 1
ATOM 926 N N . ARG A 1 123 ? 4.995 1.613 -8.380 1.00 88.25 123 ARG A N 1
ATOM 927 C CA . ARG A 1 123 ? 3.891 1.002 -9.156 1.00 88.25 123 ARG A CA 1
ATOM 928 C C . ARG A 1 123 ? 3.700 -0.501 -8.928 1.00 88.25 123 ARG A C 1
ATOM 930 O O . ARG A 1 123 ? 3.147 -1.208 -9.779 1.00 88.25 123 ARG A O 1
ATOM 937 N N . SER A 1 124 ? 4.130 -1.008 -7.779 1.00 89.94 124 SER A N 1
ATOM 938 C CA . SER A 1 124 ? 4.156 -2.441 -7.482 1.00 89.94 124 SER A CA 1
ATOM 939 C C . SER A 1 124 ? 2.761 -3.039 -7.263 1.00 89.94 124 SER A C 1
ATOM 941 O O . SER A 1 124 ? 2.567 -4.242 -7.459 1.00 89.94 124 SER A O 1
ATOM 943 N N . TYR A 1 125 ? 1.766 -2.220 -6.904 1.00 94.69 125 TYR A N 1
ATOM 944 C CA . TYR A 1 125 ? 0.421 -2.695 -6.541 1.00 94.69 125 TYR A CA 1
ATOM 945 C C . TYR A 1 125 ? -0.619 -2.565 -7.661 1.00 94.69 125 TYR A C 1
ATOM 947 O O . TYR A 1 125 ? -1.768 -2.968 -7.469 1.00 94.69 125 TYR A O 1
ATOM 955 N N . TRP A 1 126 ? -0.243 -2.076 -8.850 1.00 90.44 126 TRP A N 1
ATOM 956 C CA . TRP A 1 126 ? -1.169 -1.973 -9.988 1.00 90.44 126 TRP A CA 1
ATOM 957 C C . TRP A 1 126 ? -1.801 -3.328 -10.335 1.00 90.44 126 TRP A C 1
ATOM 959 O O . TRP A 1 126 ? -3.021 -3.458 -10.450 1.00 90.44 126 TRP A O 1
ATOM 969 N N . HIS A 1 127 ? -0.972 -4.374 -10.422 1.00 88.50 127 HIS A N 1
ATOM 970 C CA . HIS A 1 127 ? -1.441 -5.726 -10.723 1.00 88.50 127 HIS A CA 1
ATOM 971 C C . HIS A 1 127 ? -2.364 -6.278 -9.636 1.00 88.50 127 HIS A C 1
ATOM 973 O O . HIS A 1 127 ? -3.332 -6.963 -9.971 1.00 88.50 127 HIS A O 1
ATOM 979 N N . LEU A 1 128 ? -2.091 -5.976 -8.360 1.00 90.25 128 LEU A N 1
ATOM 980 C CA . LEU A 1 128 ? -2.975 -6.359 -7.262 1.00 90.25 128 LEU A CA 1
ATOM 981 C C . LEU A 1 128 ? -4.348 -5.721 -7.476 1.00 90.25 128 LEU A C 1
ATOM 983 O O . LEU A 1 128 ? -5.328 -6.453 -7.596 1.00 90.25 128 LEU A O 1
ATOM 987 N N . CYS A 1 129 ? -4.397 -4.390 -7.603 1.00 90.75 129 CYS A N 1
ATOM 988 C CA . CYS A 1 129 ? -5.638 -3.632 -7.761 1.00 90.75 129 CYS A CA 1
ATOM 989 C C . CYS A 1 129 ? -6.458 -4.109 -8.966 1.00 90.75 129 CYS A C 1
ATOM 991 O O . CYS A 1 129 ? -7.654 -4.360 -8.845 1.00 90.75 129 CYS A O 1
ATOM 993 N N . ARG A 1 130 ? -5.814 -4.346 -10.113 1.00 89.56 130 ARG A N 1
ATOM 994 C CA . ARG A 1 130 ? -6.494 -4.863 -11.308 1.00 89.56 130 ARG A CA 1
ATOM 995 C C . ARG A 1 130 ? -7.028 -6.291 -11.137 1.00 89.56 130 ARG A C 1
ATOM 997 O O . ARG A 1 130 ? -8.048 -6.630 -11.730 1.00 89.56 130 ARG A O 1
ATOM 1004 N N . THR A 1 131 ? -6.333 -7.136 -10.374 1.00 88.62 131 THR A N 1
ATOM 1005 C CA . THR A 1 131 ? -6.683 -8.560 -10.226 1.00 88.62 131 THR A CA 1
ATOM 1006 C C . THR A 1 131 ? -7.779 -8.777 -9.191 1.00 88.62 131 THR A C 1
ATOM 1008 O O . THR A 1 131 ? -8.702 -9.550 -9.431 1.00 88.62 131 THR A O 1
ATOM 1011 N N . VAL A 1 132 ? -7.681 -8.115 -8.037 1.00 87.56 132 VAL A N 1
ATOM 1012 C CA . VAL A 1 132 ? -8.644 -8.283 -6.931 1.00 87.56 132 VAL A CA 1
ATOM 1013 C C . VAL A 1 132 ? -9.773 -7.262 -6.974 1.00 87.56 132 VAL A C 1
ATOM 1015 O O . VAL A 1 132 ? -10.783 -7.429 -6.295 1.00 87.56 132 VAL A O 1
ATOM 1018 N N . GLY A 1 133 ? -9.605 -6.216 -7.777 1.00 88.06 133 GLY A N 1
ATOM 1019 C CA . GLY A 1 133 ? -10.456 -5.044 -7.836 1.00 88.06 133 GLY A CA 1
ATOM 1020 C C . GLY A 1 133 ? -10.128 -3.999 -6.776 1.00 88.06 133 GLY A C 1
ATOM 1021 O O . GLY A 1 133 ? -9.423 -4.270 -5.807 1.00 88.06 133 GLY A O 1
ATOM 1022 N N . GLY A 1 134 ? -10.646 -2.788 -6.968 1.00 94.94 134 GLY A N 1
ATOM 1023 C CA . GLY A 1 134 ? -10.356 -1.635 -6.118 1.00 94.94 134 GLY A CA 1
ATOM 1024 C C . GLY A 1 134 ? -10.268 -0.343 -6.920 1.00 94.94 134 GLY A C 1
ATOM 1025 O O . GLY A 1 134 ? -10.740 -0.287 -8.058 1.00 94.94 134 GLY A O 1
ATOM 1026 N N . THR A 1 135 ? -9.649 0.672 -6.331 1.00 97.25 135 THR A N 1
ATOM 1027 C CA . THR A 1 135 ? -9.351 1.954 -6.975 1.00 97.25 135 THR A CA 1
ATOM 1028 C C . THR A 1 135 ? -7.842 2.162 -7.014 1.00 97.25 135 THR A C 1
ATOM 1030 O O . THR A 1 135 ? -7.177 2.114 -5.981 1.00 97.25 135 THR A O 1
ATOM 1033 N N . TYR A 1 136 ? -7.295 2.388 -8.203 1.00 97.12 136 TYR A N 1
ATOM 1034 C CA . TYR A 1 136 ? -5.903 2.758 -8.425 1.00 97.12 136 TYR A CA 1
ATOM 1035 C C . TYR A 1 136 ? -5.837 4.248 -8.760 1.00 97.12 136 TYR A C 1
ATOM 1037 O O . TYR A 1 136 ? -6.337 4.669 -9.798 1.00 97.12 136 TYR A O 1
ATOM 1045 N N . SER A 1 137 ? -5.264 5.045 -7.865 1.00 95.62 137 SER A N 1
ATOM 1046 C CA . SER A 1 137 ? -5.178 6.500 -8.000 1.00 95.62 137 SER A CA 1
ATOM 1047 C C . SER A 1 137 ? -3.747 6.884 -8.352 1.00 95.62 137 SER A C 1
ATOM 1049 O O . SER A 1 137 ? -2.824 6.586 -7.594 1.00 95.62 137 SER A O 1
ATOM 1051 N N . THR A 1 138 ? -3.560 7.543 -9.488 1.00 94.12 138 THR A N 1
ATOM 1052 C CA . THR A 1 138 ? -2.264 8.063 -9.944 1.00 94.12 138 THR A CA 1
ATOM 1053 C C . THR A 1 138 ? -2.220 9.572 -9.807 1.00 94.12 138 THR A C 1
ATOM 1055 O O . THR A 1 138 ? -3.240 10.235 -10.010 1.00 94.12 138 THR A O 1
ATOM 1058 N N . PHE A 1 139 ? -1.033 10.107 -9.546 1.00 91.62 139 PHE A N 1
ATOM 1059 C CA . PHE A 1 139 ? -0.813 11.538 -9.390 1.00 91.62 139 PHE A CA 1
ATOM 1060 C C . PHE A 1 139 ? 0.199 12.017 -10.421 1.00 91.62 139 PHE A C 1
ATOM 1062 O O . PHE A 1 139 ? 1.311 11.501 -10.496 1.00 91.62 139 PHE A O 1
ATOM 1069 N N . ALA A 1 140 ? -0.179 13.001 -11.229 1.00 88.38 140 ALA A N 1
ATOM 1070 C CA . ALA A 1 140 ? 0.755 13.657 -12.124 1.00 88.38 140 ALA A CA 1
ATOM 1071 C C . ALA A 1 140 ? 1.641 14.646 -11.352 1.00 88.38 140 ALA A C 1
ATOM 1073 O O . ALA A 1 140 ? 1.384 15.008 -10.204 1.00 88.38 140 ALA A O 1
ATOM 1074 N N . ARG A 1 141 ? 2.702 15.121 -12.009 1.00 85.56 141 ARG A N 1
ATOM 1075 C CA . ARG A 1 141 ? 3.700 16.020 -11.401 1.00 85.56 141 ARG A CA 1
ATOM 1076 C C . ARG A 1 141 ? 3.144 17.374 -10.966 1.00 85.56 141 ARG A C 1
ATOM 1078 O O . ARG A 1 141 ? 3.745 18.024 -10.121 1.00 85.56 141 ARG A O 1
ATOM 1085 N N . ASP A 1 142 ? 2.030 17.794 -11.556 1.00 83.56 142 ASP A N 1
ATOM 1086 C CA . ASP A 1 142 ? 1.295 19.007 -11.191 1.00 83.56 142 ASP A CA 1
ATOM 1087 C C . ASP A 1 142 ? 0.330 18.789 -10.009 1.00 83.56 142 ASP A C 1
ATOM 1089 O O . ASP A 1 142 ? -0.408 19.698 -9.641 1.00 83.56 142 ASP A O 1
ATOM 1093 N N . GLY A 1 143 ? 0.324 17.588 -9.417 1.00 82.00 143 GLY A N 1
ATOM 1094 C CA . GLY A 1 143 ? -0.577 17.200 -8.335 1.00 82.00 143 GLY A CA 1
ATOM 1095 C C . GLY A 1 143 ? -1.966 16.768 -8.807 1.00 82.00 143 GLY A C 1
ATOM 1096 O O . GLY A 1 143 ? -2.797 16.408 -7.971 1.00 82.00 143 GLY A O 1
ATOM 1097 N N . SER A 1 144 ? -2.249 16.778 -10.116 1.00 88.38 144 SER A N 1
ATOM 1098 C CA . SER A 1 144 ? -3.536 16.298 -10.620 1.00 88.38 144 SER A CA 1
ATOM 1099 C C . SER A 1 144 ? -3.679 14.790 -10.404 1.00 88.38 144 SER A C 1
ATOM 1101 O O . SER A 1 144 ? -2.751 14.010 -10.624 1.00 88.38 144 SER A O 1
ATOM 1103 N N . ARG A 1 145 ? -4.862 14.379 -9.943 1.00 92.12 145 ARG A N 1
ATOM 1104 C CA . ARG A 1 145 ? -5.187 12.992 -9.605 1.00 92.12 145 ARG A CA 1
ATOM 1105 C C . ARG A 1 145 ? -6.091 12.373 -10.667 1.00 92.12 145 ARG A C 1
ATOM 1107 O O . ARG A 1 145 ? -7.034 13.012 -11.132 1.00 92.12 145 ARG A O 1
ATOM 1114 N N . SER A 1 146 ? -5.831 11.113 -10.999 1.00 93.75 146 SER A N 1
ATOM 1115 C CA . SER A 1 146 ? -6.683 10.281 -11.852 1.00 93.75 146 SER A CA 1
ATOM 1116 C C . SER A 1 146 ? -6.944 8.939 -11.183 1.00 93.75 146 SER A C 1
ATOM 1118 O O . SER A 1 146 ? -5.999 8.273 -10.765 1.00 93.75 146 SER A O 1
ATOM 1120 N N . ASP A 1 147 ? -8.208 8.522 -11.158 1.00 95.25 147 ASP A N 1
ATOM 1121 C CA . ASP A 1 147 ? -8.651 7.297 -10.494 1.00 95.25 147 ASP A CA 1
ATOM 1122 C C . ASP A 1 147 ? -9.127 6.266 -11.524 1.00 95.25 147 ASP A C 1
ATOM 1124 O O . ASP A 1 147 ? -10.055 6.510 -12.299 1.00 95.25 147 ASP A O 1
ATOM 1128 N N . GLU A 1 148 ? -8.523 5.081 -11.504 1.00 95.88 148 GLU A N 1
ATOM 1129 C CA . GLU A 1 148 ? -8.935 3.917 -12.284 1.00 95.88 148 GLU A CA 1
ATOM 1130 C C . GLU A 1 148 ? -9.605 2.890 -11.363 1.00 95.88 148 GLU A C 1
ATOM 1132 O O . GLU A 1 148 ? -9.001 2.379 -10.419 1.00 95.88 148 GLU A O 1
ATOM 1137 N N . ARG A 1 149 ? -10.880 2.576 -11.616 1.00 96.38 149 ARG A N 1
ATOM 1138 C CA . ARG A 1 149 ? -11.652 1.640 -10.789 1.00 96.38 149 ARG A CA 1
ATOM 1139 C C . ARG A 1 149 ? -11.750 0.264 -11.444 1.00 96.38 149 ARG A C 1
ATOM 1141 O O . ARG A 1 149 ? -12.291 0.120 -12.537 1.00 96.38 149 ARG A O 1
ATOM 1148 N N . HIS A 1 150 ? -11.320 -0.763 -10.718 1.00 91.44 150 HIS A N 1
ATOM 1149 C CA . HIS A 1 150 ? -11.290 -2.165 -11.142 1.00 91.44 150 HIS A CA 1
ATOM 1150 C C . HIS A 1 150 ? -12.278 -3.060 -10.376 1.00 91.44 150 HIS A C 1
ATOM 1152 O O . HIS A 1 150 ? -12.037 -4.245 -10.190 1.00 91.44 150 HIS A O 1
ATOM 1158 N N . GLY A 1 151 ? -13.403 -2.525 -9.902 1.00 91.00 151 GLY A N 1
ATOM 1159 C CA . GLY A 1 151 ? -14.429 -3.296 -9.192 1.00 91.00 151 GLY A CA 1
ATOM 1160 C C . GLY A 1 151 ? -14.865 -2.633 -7.889 1.00 91.00 151 GLY A C 1
ATOM 1161 O O . GLY A 1 151 ? -14.827 -1.409 -7.766 1.00 91.00 151 GLY A O 1
ATOM 1162 N N . ASN A 1 152 ? -15.318 -3.451 -6.933 1.00 92.06 152 ASN A N 1
ATOM 1163 C CA . ASN A 1 152 ? -15.933 -2.993 -5.677 1.00 92.06 152 ASN A CA 1
ATOM 1164 C C . ASN A 1 152 ? -15.200 -3.456 -4.411 1.00 92.06 152 ASN A C 1
ATOM 1166 O O . ASN A 1 152 ? -15.688 -3.229 -3.308 1.00 92.06 152 ASN A O 1
ATOM 1170 N N . THR A 1 153 ? -14.055 -4.118 -4.558 1.00 93.19 153 THR A N 1
ATOM 1171 C CA . THR A 1 153 ? -13.208 -4.505 -3.428 1.00 93.19 153 THR A CA 1
ATOM 1172 C C . THR A 1 153 ? -12.740 -3.247 -2.690 1.00 93.19 153 THR A C 1
ATOM 1174 O O . THR A 1 153 ? -12.353 -2.286 -3.357 1.00 93.19 153 THR A O 1
ATOM 1177 N N . PRO A 1 154 ? -12.759 -3.217 -1.343 1.00 93.88 154 PRO A N 1
ATOM 1178 C CA . PRO A 1 154 ? -12.355 -2.052 -0.556 1.00 93.88 154 PRO A CA 1
ATOM 1179 C C . PRO A 1 154 ? -10.822 -1.932 -0.488 1.00 93.88 154 PRO A C 1
ATOM 1181 O O . PRO A 1 154 ? -10.230 -1.911 0.587 1.00 93.88 154 PRO A O 1
ATOM 1184 N N . LEU A 1 155 ? -10.181 -1.907 -1.656 1.00 96.81 155 LEU A N 1
ATOM 1185 C CA . LEU A 1 155 ? -8.757 -1.690 -1.857 1.00 96.81 155 LEU A CA 1
ATOM 1186 C C . LEU A 1 155 ? -8.575 -0.351 -2.570 1.00 96.81 155 LEU A C 1
ATOM 1188 O O . LEU A 1 155 ? -9.105 -0.160 -3.665 1.00 96.81 155 LEU A O 1
ATOM 1192 N N . VAL A 1 156 ? -7.794 0.544 -1.979 1.00 97.31 156 VAL A N 1
ATOM 1193 C CA . VAL A 1 156 ? -7.362 1.790 -2.612 1.00 97.31 156 VAL A CA 1
ATOM 1194 C C . VAL A 1 156 ? -5.843 1.809 -2.659 1.00 97.31 156 VAL A C 1
ATOM 1196 O O . VAL A 1 156 ? -5.182 1.620 -1.641 1.00 97.31 156 VAL A O 1
ATOM 1199 N N . VAL A 1 157 ? -5.282 2.025 -3.841 1.00 97.44 157 VAL A N 1
ATOM 1200 C CA . VAL A 1 157 ? -3.841 2.181 -4.044 1.00 97.44 157 VAL A CA 1
ATOM 1201 C C . VAL A 1 157 ? -3.583 3.599 -4.524 1.00 97.44 157 VAL A C 1
ATOM 1203 O O . VAL A 1 157 ? -4.150 4.016 -5.531 1.00 97.44 157 VAL A O 1
ATOM 1206 N N . PHE A 1 158 ? -2.722 4.318 -3.819 1.00 96.31 158 PHE A N 1
ATOM 1207 C CA . PHE A 1 158 ? -2.209 5.623 -4.206 1.00 96.31 158 PHE A CA 1
ATOM 1208 C C . PHE A 1 158 ? -0.791 5.438 -4.754 1.00 96.31 158 PHE A C 1
ATOM 1210 O O . PHE A 1 158 ? 0.110 5.039 -4.019 1.00 96.31 158 PHE A O 1
ATOM 1217 N N . GLU A 1 159 ? -0.616 5.686 -6.049 1.00 95.00 159 GLU A N 1
ATOM 1218 C CA . GLU A 1 159 ? 0.649 5.579 -6.780 1.00 95.00 159 GLU A CA 1
ATOM 1219 C C . GLU A 1 159 ? 1.356 6.933 -6.785 1.00 95.00 159 GLU A C 1
ATOM 1221 O O . GLU A 1 159 ? 0.908 7.872 -7.441 1.00 95.00 159 GLU A O 1
ATOM 1226 N N . LEU A 1 160 ? 2.441 7.039 -6.030 1.00 93.38 160 LEU A N 1
ATOM 1227 C CA . LEU A 1 160 ? 3.062 8.303 -5.655 1.00 93.38 160 LEU A CA 1
ATOM 1228 C C . LEU A 1 160 ? 4.424 8.546 -6.329 1.00 93.38 160 LEU A C 1
ATOM 1230 O O . LEU A 1 160 ? 5.064 9.555 -6.028 1.00 93.38 160 LEU A O 1
ATOM 1234 N N . GLU A 1 161 ? 4.886 7.662 -7.223 1.00 91.75 161 GLU A N 1
ATOM 1235 C CA . GLU A 1 161 ? 6.201 7.741 -7.884 1.00 91.75 161 GLU A CA 1
ATOM 1236 C C . GLU A 1 161 ? 6.429 9.107 -8.542 1.00 91.75 161 GLU A C 1
ATOM 1238 O O . GLU A 1 161 ? 7.466 9.741 -8.338 1.00 91.75 161 GLU A O 1
ATOM 1243 N N . ASP A 1 162 ? 5.442 9.604 -9.289 1.00 90.81 162 ASP A N 1
ATOM 1244 C CA . ASP A 1 162 ? 5.565 10.860 -10.035 1.00 90.81 162 ASP A CA 1
ATOM 1245 C C . ASP A 1 162 ? 5.560 12.113 -9.132 1.00 90.81 162 ASP A C 1
ATOM 1247 O O . ASP A 1 162 ? 6.006 13.182 -9.567 1.00 90.81 162 ASP A O 1
ATOM 1251 N N . LEU A 1 163 ? 5.148 11.986 -7.862 1.00 88.50 163 LEU A N 1
ATOM 1252 C CA . LEU A 1 163 ? 5.210 13.059 -6.858 1.00 88.50 163 LEU A CA 1
ATOM 1253 C C . LEU A 1 163 ? 6.567 13.153 -6.148 1.00 88.50 163 LEU A C 1
ATOM 1255 O O . LEU A 1 163 ? 6.854 14.164 -5.495 1.00 88.50 163 LEU A O 1
ATOM 1259 N N . VAL A 1 164 ? 7.430 12.139 -6.268 1.00 86.75 164 VAL A N 1
ATOM 1260 C CA . VAL A 1 164 ? 8.733 12.132 -5.594 1.00 86.75 164 VAL A CA 1
ATOM 1261 C C . VAL A 1 164 ? 9.587 13.302 -6.090 1.00 86.75 164 VAL A C 1
ATOM 1263 O O . VAL A 1 164 ? 9.973 13.382 -7.254 1.00 86.75 164 VAL A O 1
ATOM 1266 N N . GLY A 1 165 ? 9.921 14.218 -5.176 1.00 78.88 165 GLY A N 1
ATOM 1267 C CA . GLY A 1 165 ? 10.768 15.372 -5.486 1.00 78.88 165 GLY A CA 1
ATOM 1268 C C . GLY A 1 165 ? 10.043 16.546 -6.153 1.00 78.88 165 GLY A C 1
ATOM 1269 O O . GLY A 1 165 ? 10.711 17.520 -6.494 1.00 78.88 165 GLY A O 1
ATOM 1270 N N . GLN A 1 166 ? 8.713 16.501 -6.286 1.00 83.62 166 GLN A N 1
ATOM 1271 C CA . GLN A 1 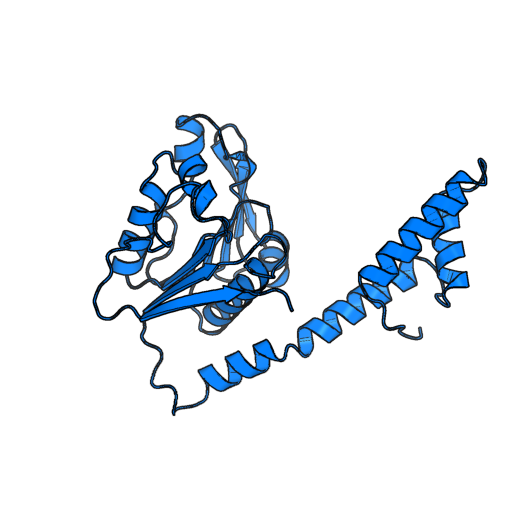166 ? 7.923 17.631 -6.796 1.00 83.62 166 GLN A CA 1
ATOM 1272 C C . GLN A 1 166 ? 7.801 18.773 -5.768 1.00 83.62 166 GLN A C 1
ATOM 1274 O O . GLN A 1 166 ? 8.105 18.549 -4.595 1.00 83.62 166 GLN A O 1
ATOM 1279 N N . PRO A 1 167 ? 7.395 19.991 -6.167 1.00 74.25 167 PRO A N 1
ATOM 1280 C CA . PRO A 1 167 ? 7.109 21.107 -5.257 1.00 74.25 167 PRO A CA 1
ATOM 1281 C C . PRO A 1 167 ? 6.022 20.799 -4.207 1.00 74.25 167 PRO A C 1
ATOM 1283 O O . PRO A 1 167 ? 5.263 19.841 -4.346 1.00 74.25 167 PRO A O 1
ATOM 1286 N N . GLU A 1 168 ? 5.960 21.595 -3.136 1.00 69.69 168 GLU A N 1
ATOM 1287 C CA . GLU A 1 168 ? 5.056 21.382 -1.988 1.00 69.69 168 GLU A CA 1
ATOM 1288 C C . GLU A 1 168 ? 3.571 21.407 -2.387 1.00 69.69 168 GLU A C 1
ATOM 1290 O O . GLU A 1 168 ? 2.781 20.579 -1.940 1.00 69.69 168 GLU A O 1
ATOM 1295 N N . ASP A 1 169 ? 3.215 22.292 -3.307 1.00 69.56 169 ASP A N 1
ATOM 1296 C CA . ASP A 1 169 ? 1.898 22.442 -3.917 1.00 69.56 169 ASP A CA 1
ATOM 1297 C C . ASP A 1 169 ? 1.400 21.142 -4.570 1.00 69.56 169 ASP A C 1
ATOM 1299 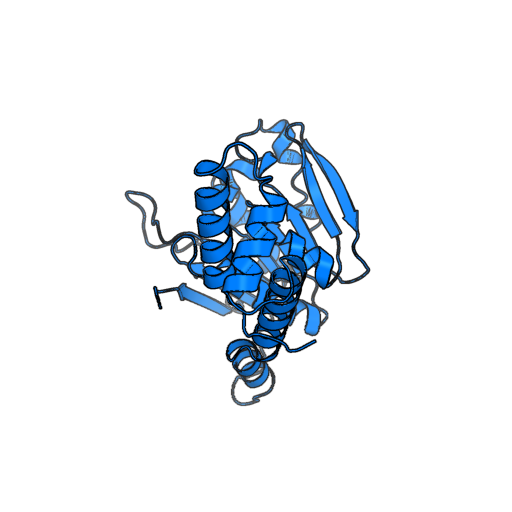O O . ASP A 1 169 ? 0.280 20.714 -4.288 1.00 69.56 169 ASP A O 1
ATOM 1303 N N . ALA A 1 170 ? 2.252 20.436 -5.320 1.00 64.38 170 ALA A N 1
ATOM 1304 C CA . ALA A 1 170 ? 1.911 19.132 -5.898 1.00 64.38 170 ALA A CA 1
ATOM 1305 C C . ALA A 1 170 ? 1.780 18.022 -4.834 1.00 64.38 170 ALA A C 1
ATOM 1307 O O . ALA A 1 170 ? 1.011 17.077 -5.013 1.00 64.38 170 ALA A O 1
ATOM 1308 N N . ARG A 1 171 ? 2.495 18.135 -3.705 1.00 63.47 171 ARG A N 1
ATOM 1309 C CA . ARG A 1 171 ? 2.502 17.154 -2.600 1.00 63.47 171 ARG A CA 1
ATOM 1310 C C . ARG A 1 171 ? 1.270 17.220 -1.698 1.00 63.47 171 ARG A C 1
ATOM 1312 O O . ARG A 1 171 ? 0.907 16.211 -1.100 1.00 63.47 171 ARG A O 1
ATOM 1319 N N . THR A 1 172 ? 0.584 18.365 -1.630 1.00 63.12 172 THR A N 1
ATOM 1320 C CA . THR A 1 172 ? -0.685 18.490 -0.877 1.00 63.12 172 THR A CA 1
ATOM 1321 C C . THR A 1 172 ? -1.815 17.616 -1.437 1.00 63.12 172 THR A C 1
ATOM 1323 O O . THR A 1 172 ? -2.828 17.418 -0.770 1.00 63.12 172 THR A O 1
ATOM 1326 N N . SER A 1 173 ? -1.628 17.051 -2.634 1.00 68.38 173 SER A N 1
ATOM 1327 C CA . SER A 1 173 ? -2.575 16.147 -3.289 1.00 68.38 173 SER A CA 1
ATOM 1328 C C . SER A 1 173 ? -2.663 14.756 -2.654 1.00 68.38 173 SER A C 1
ATOM 1330 O O . SER A 1 173 ? -3.627 14.042 -2.931 1.00 68.38 173 SER A O 1
ATOM 1332 N N . VAL A 1 174 ? -1.704 14.355 -1.802 1.00 77.88 174 VAL A N 1
ATOM 1333 C CA . VAL A 1 174 ? -1.710 13.015 -1.197 1.00 77.88 174 VAL A CA 1
ATOM 1334 C C . VAL A 1 174 ? -2.909 12.887 -0.248 1.00 77.88 174 VAL A C 1
ATOM 1336 O O . VAL A 1 174 ? -2.967 13.576 0.775 1.00 77.88 174 VAL A O 1
ATOM 1339 N N . PRO A 1 175 ? -3.861 11.984 -0.526 1.00 80.25 175 PRO A N 1
ATOM 1340 C CA . PRO A 1 175 ? -5.155 11.959 0.142 1.00 80.25 175 PRO A CA 1
ATOM 1341 C C . PRO A 1 175 ? -5.092 11.174 1.458 1.00 80.25 175 PRO A C 1
ATOM 1343 O O . PRO A 1 175 ? -5.824 10.211 1.676 1.00 80.25 175 PRO A O 1
ATOM 1346 N N . VAL A 1 176 ? -4.218 11.594 2.375 1.00 82.44 176 VAL A N 1
ATOM 1347 C CA . VAL A 1 176 ? -4.071 10.963 3.700 1.00 82.44 176 VAL A CA 1
ATOM 1348 C C . VAL A 1 176 ? -5.379 10.966 4.498 1.00 82.44 176 VAL A C 1
ATOM 1350 O O . VAL A 1 176 ? -5.646 10.034 5.248 1.00 82.44 176 VAL A O 1
ATOM 1353 N N . ASN A 1 177 ? -6.236 11.967 4.275 1.00 81.69 177 ASN A N 1
ATOM 1354 C CA . ASN A 1 177 ? -7.551 12.082 4.908 1.00 81.69 177 ASN A CA 1
ATOM 1355 C C . ASN A 1 177 ? -8.597 11.103 4.340 1.00 81.69 177 ASN A C 1
ATOM 1357 O O . ASN A 1 177 ? -9.658 10.941 4.936 1.00 81.69 177 ASN A O 1
ATOM 1361 N N . GLU A 1 178 ? -8.328 10.466 3.195 1.00 86.88 178 GLU A N 1
ATOM 1362 C CA . GLU A 1 178 ? -9.212 9.457 2.591 1.00 86.88 178 GLU A CA 1
ATOM 1363 C C . GLU A 1 178 ? -8.906 8.037 3.084 1.00 86.88 178 GLU A C 1
ATOM 1365 O O . GLU A 1 178 ? -9.605 7.093 2.713 1.00 86.88 178 GLU A O 1
ATOM 1370 N N . ILE A 1 179 ? -7.867 7.858 3.908 1.00 89.12 179 ILE A N 1
ATOM 1371 C CA . ILE A 1 179 ? -7.548 6.560 4.500 1.00 89.12 179 ILE A CA 1
ATOM 1372 C C . ILE A 1 179 ? -8.669 6.189 5.470 1.00 89.12 179 ILE A C 1
ATOM 1374 O O . ILE A 1 179 ? -8.918 6.887 6.454 1.00 89.12 179 ILE A O 1
ATOM 1378 N N . ALA A 1 180 ? -9.364 5.088 5.179 1.00 85.44 180 ALA A N 1
ATOM 1379 C CA . ALA A 1 180 ? -10.492 4.666 5.989 1.00 85.44 180 ALA A CA 1
ATOM 1380 C C . ALA A 1 180 ? -10.045 4.346 7.431 1.00 85.44 180 ALA A C 1
ATOM 1382 O O . ALA A 1 180 ? -9.051 3.633 7.625 1.00 85.44 180 ALA A O 1
ATOM 1383 N N . PRO A 1 181 ? -10.802 4.793 8.453 1.00 78.81 181 PRO A N 1
ATOM 1384 C CA . PRO A 1 181 ? -10.567 4.381 9.832 1.00 78.81 181 PRO A CA 1
ATOM 1385 C C . PRO A 1 181 ? -10.567 2.856 9.937 1.00 78.81 181 PRO A C 1
ATOM 1387 O O . PRO A 1 181 ? -11.329 2.187 9.238 1.00 78.81 181 PRO A O 1
ATOM 1390 N N . THR A 1 182 ? -9.739 2.290 10.815 1.00 82.31 182 THR A N 1
ATOM 1391 C CA . THR A 1 182 ? -9.614 0.828 11.028 1.00 82.31 182 THR A CA 1
ATOM 1392 C C . THR A 1 182 ? -9.084 0.007 9.839 1.00 82.31 182 THR A C 1
ATOM 1394 O O . THR A 1 182 ? -8.941 -1.213 9.950 1.00 82.31 182 THR A O 1
ATOM 1397 N N . ALA A 1 183 ? -8.747 0.647 8.714 1.00 90.62 183 ALA A N 1
ATOM 1398 C CA . ALA A 1 183 ? -8.159 -0.033 7.566 1.00 90.62 183 ALA A CA 1
ATOM 1399 C C . ALA A 1 183 ? -6.776 -0.621 7.881 1.00 90.62 183 ALA A C 1
ATOM 1401 O O . ALA A 1 183 ? -6.076 -0.196 8.808 1.00 90.62 183 ALA A O 1
ATOM 1402 N N . LEU A 1 184 ? -6.344 -1.563 7.045 1.00 94.88 184 LEU A N 1
ATOM 1403 C CA . LEU A 1 184 ? -4.924 -1.858 6.917 1.00 94.88 184 LEU A CA 1
ATOM 1404 C C . LEU A 1 184 ? -4.281 -0.793 6.020 1.00 94.88 184 LEU A C 1
ATOM 1406 O O . LEU A 1 184 ? -4.607 -0.702 4.836 1.00 94.88 184 LEU A O 1
ATOM 1410 N N . LEU A 1 185 ? -3.354 -0.019 6.577 1.00 96.69 185 LEU A N 1
ATOM 1411 C CA . LEU A 1 185 ? -2.514 0.910 5.831 1.00 96.69 185 LEU A CA 1
ATOM 1412 C C . LEU A 1 185 ? -1.204 0.218 5.450 1.00 96.69 185 LEU A C 1
ATOM 1414 O O . LEU A 1 185 ? -0.446 -0.210 6.318 1.00 96.69 185 LEU A O 1
ATOM 1418 N N . VAL A 1 186 ? -0.911 0.126 4.162 1.00 97.44 186 VAL A N 1
ATOM 1419 C CA . VAL A 1 186 ? 0.389 -0.318 3.659 1.00 97.44 186 VAL A CA 1
ATOM 1420 C C . VAL A 1 186 ? 1.162 0.906 3.189 1.00 97.44 186 VAL A C 1
ATOM 1422 O O . VAL A 1 186 ? 0.658 1.678 2.379 1.00 97.44 186 VAL A O 1
ATOM 1425 N N . VAL A 1 187 ? 2.381 1.079 3.685 1.00 95.62 187 VAL A N 1
ATOM 1426 C CA . VAL A 1 187 ? 3.294 2.141 3.251 1.00 95.62 187 VAL A CA 1
ATOM 1427 C C . VAL A 1 187 ? 4.515 1.479 2.628 1.00 95.62 187 VAL A C 1
ATOM 1429 O O . VAL A 1 187 ? 5.383 0.978 3.353 1.00 95.62 187 VAL A O 1
ATOM 1432 N N . ASP A 1 188 ? 4.558 1.428 1.296 1.00 94.44 188 ASP A N 1
ATOM 1433 C CA . ASP A 1 188 ? 5.724 0.925 0.570 1.00 94.44 188 ASP A CA 1
ATOM 1434 C C . ASP A 1 188 ? 6.810 2.001 0.479 1.00 94.44 188 ASP A C 1
ATOM 1436 O O . ASP A 1 188 ? 6.516 3.193 0.508 1.00 94.44 188 ASP A O 1
ATOM 1440 N N . GLU A 1 189 ? 8.075 1.592 0.403 1.00 90.06 189 GLU A N 1
ATOM 1441 C CA . GLU A 1 189 ? 9.212 2.511 0.277 1.00 90.06 189 GLU A CA 1
ATOM 1442 C C . GLU A 1 189 ? 9.187 3.650 1.327 1.00 90.06 189 GLU A C 1
ATOM 1444 O O . GLU A 1 189 ? 9.382 4.827 1.018 1.00 90.06 189 GLU A O 1
ATOM 1449 N N . LEU A 1 190 ? 8.983 3.299 2.605 1.00 89.88 190 LEU A N 1
ATOM 1450 C CA . LEU A 1 190 ? 8.810 4.230 3.733 1.00 89.88 190 LEU A CA 1
ATOM 1451 C C . LEU A 1 190 ? 9.871 5.341 3.788 1.00 89.88 190 LEU A C 1
ATOM 1453 O O . LEU A 1 190 ? 9.567 6.483 4.121 1.00 89.88 190 LEU A O 1
ATOM 1457 N N . TRP A 1 191 ? 11.121 5.024 3.446 1.00 84.50 191 TRP A N 1
ATOM 1458 C CA . TRP A 1 191 ? 12.235 5.978 3.443 1.00 84.50 191 TRP A CA 1
ATOM 1459 C C . TRP A 1 191 ? 12.096 7.087 2.382 1.00 84.50 191 TRP A C 1
ATOM 1461 O O . TRP A 1 191 ? 12.746 8.127 2.499 1.00 84.50 191 TRP A O 1
ATOM 1471 N N . GLN A 1 192 ? 11.263 6.886 1.357 1.00 86.88 192 GLN A N 1
ATOM 1472 C CA . GLN A 1 192 ? 10.962 7.875 0.319 1.00 86.88 192 GLN A CA 1
ATOM 1473 C C . GLN A 1 192 ? 9.754 8.743 0.666 1.00 86.88 192 GLN A C 1
ATOM 1475 O O . GLN A 1 192 ? 9.659 9.862 0.165 1.00 86.88 192 GLN A O 1
ATOM 1480 N N . MET A 1 193 ? 8.873 8.284 1.558 1.00 88.38 193 MET A N 1
ATOM 1481 C CA . MET A 1 193 ? 7.621 8.972 1.891 1.00 88.38 193 MET A CA 1
ATOM 1482 C C . MET A 1 193 ? 7.781 10.428 2.352 1.00 88.38 193 MET A C 1
ATOM 1484 O O . MET A 1 193 ? 6.966 11.248 1.932 1.00 88.38 193 MET A O 1
ATOM 1488 N N . PRO A 1 194 ? 8.830 10.837 3.098 1.00 86.81 194 PRO A N 1
ATOM 1489 C CA . PRO A 1 194 ? 9.046 12.255 3.401 1.00 86.81 194 PRO A CA 1
ATOM 1490 C C . PRO A 1 194 ? 9.162 13.156 2.162 1.00 86.81 194 PRO A C 1
ATOM 1492 O O . PRO A 1 194 ? 8.808 14.334 2.200 1.00 86.81 194 PRO A O 1
ATOM 1495 N N . ARG A 1 195 ? 9.644 12.607 1.037 1.00 85.44 195 ARG A N 1
ATOM 1496 C CA . ARG A 1 195 ? 9.781 13.335 -0.236 1.00 85.44 195 ARG A CA 1
ATOM 1497 C C . ARG A 1 195 ? 8.450 13.561 -0.939 1.00 85.44 195 ARG A C 1
ATOM 1499 O O . ARG A 1 195 ? 8.417 14.368 -1.860 1.00 85.44 195 ARG A O 1
ATOM 1506 N N . VAL A 1 196 ? 7.400 12.858 -0.524 1.00 87.50 196 VAL A N 1
ATOM 1507 C CA . VAL A 1 196 ? 6.049 12.981 -1.076 1.00 87.50 196 VAL A CA 1
ATOM 1508 C C . VAL A 1 196 ? 5.123 13.672 -0.081 1.00 87.50 196 VAL A C 1
ATOM 1510 O O . VAL A 1 196 ? 4.358 14.535 -0.474 1.00 87.50 196 VAL A O 1
ATOM 1513 N N . LEU A 1 197 ? 5.249 13.390 1.216 1.00 84.94 197 LEU A N 1
ATOM 1514 C CA . LEU A 1 197 ? 4.412 13.989 2.262 1.00 84.94 197 LEU A CA 1
ATOM 1515 C C . LEU A 1 197 ? 4.891 15.373 2.736 1.00 84.94 197 LEU A C 1
ATOM 1517 O O . LEU A 1 197 ? 4.265 15.982 3.596 1.00 84.94 197 LEU A O 1
ATOM 1521 N N . GLY A 1 198 ? 6.010 15.877 2.210 1.00 79.75 198 GLY A N 1
ATOM 1522 C CA . GLY A 1 198 ? 6.442 17.263 2.423 1.00 79.75 198 GLY A CA 1
ATOM 1523 C C . GLY A 1 198 ? 7.224 17.530 3.713 1.00 79.75 198 GLY A C 1
ATOM 1524 O O . GLY A 1 198 ? 7.876 18.566 3.794 1.00 79.75 198 GLY A O 1
ATOM 1525 N N . ALA A 1 199 ? 7.253 16.603 4.675 1.00 81.25 199 ALA A N 1
ATOM 1526 C CA . ALA A 1 199 ? 8.031 16.754 5.907 1.00 81.25 199 ALA A CA 1
ATOM 1527 C C . ALA A 1 199 ? 8.732 15.449 6.343 1.00 81.25 199 ALA A C 1
ATOM 1529 O O . ALA A 1 199 ? 8.186 14.365 6.118 1.00 81.25 199 ALA A O 1
ATOM 1530 N N . PRO A 1 200 ? 9.907 15.533 7.008 1.00 81.50 200 PRO A N 1
ATOM 1531 C CA . PRO A 1 200 ? 10.638 14.374 7.537 1.00 81.50 200 PRO A CA 1
ATOM 1532 C C . PRO A 1 200 ? 9.788 13.437 8.405 1.00 81.50 200 PRO A C 1
ATOM 1534 O O . PRO A 1 200 ? 9.825 12.225 8.205 1.00 81.50 200 PRO A O 1
ATOM 1537 N N . ASP A 1 201 ? 8.982 14.003 9.307 1.00 81.88 201 ASP A N 1
ATOM 1538 C CA . ASP A 1 201 ? 8.184 13.248 10.283 1.00 81.88 201 ASP A CA 1
ATOM 1539 C C . ASP A 1 201 ? 6.748 12.961 9.816 1.00 81.88 201 ASP A C 1
ATOM 1541 O O . ASP A 1 201 ? 5.984 12.298 10.515 1.00 81.88 201 ASP A O 1
ATOM 1545 N N . ALA A 1 202 ? 6.358 13.410 8.618 1.00 84.88 202 ALA A N 1
ATOM 1546 C CA . ALA A 1 202 ? 5.000 13.200 8.116 1.00 84.88 202 ALA A CA 1
ATOM 1547 C C . ALA A 1 202 ? 4.586 11.715 8.026 1.00 84.88 202 ALA A C 1
ATOM 1549 O O . ALA A 1 202 ? 3.467 11.404 8.439 1.00 84.88 202 ALA A O 1
ATOM 1550 N N . PRO A 1 203 ? 5.441 10.769 7.575 1.00 88.38 203 PRO A N 1
ATOM 1551 C CA . PRO A 1 203 ? 5.077 9.351 7.582 1.00 88.38 203 PRO A CA 1
ATOM 1552 C C . PRO A 1 203 ? 4.860 8.808 8.999 1.00 88.38 203 PRO A C 1
ATOM 1554 O O . PRO A 1 203 ? 3.990 7.964 9.202 1.00 88.38 203 PRO A O 1
ATOM 1557 N N . LYS A 1 204 ? 5.627 9.298 9.985 1.00 87.19 204 LYS A N 1
ATOM 1558 C CA . LYS A 1 204 ? 5.468 8.924 11.395 1.00 87.19 204 LYS A CA 1
ATOM 1559 C C . LYS A 1 204 ? 4.101 9.383 11.903 1.00 87.19 204 LYS A C 1
ATOM 1561 O O . LYS A 1 204 ? 3.304 8.538 12.301 1.00 87.19 204 LYS A O 1
ATOM 1566 N N . HIS A 1 205 ? 3.802 10.679 11.803 1.00 86.19 205 HIS A N 1
ATOM 1567 C CA . HIS A 1 205 ? 2.530 11.239 12.275 1.00 86.19 205 HIS A CA 1
ATOM 1568 C C . HIS A 1 205 ? 1.318 10.606 11.583 1.00 86.19 205 HIS A C 1
ATOM 1570 O O . HIS A 1 205 ? 0.299 10.363 12.225 1.00 86.19 205 HIS A O 1
ATOM 1576 N N . LEU A 1 206 ? 1.433 10.295 10.288 1.00 90.62 206 LEU A N 1
ATOM 1577 C CA . LEU A 1 206 ? 0.394 9.587 9.547 1.00 90.62 206 LEU A CA 1
ATOM 1578 C C . LEU A 1 206 ? 0.087 8.219 10.167 1.00 90.62 206 LEU A C 1
ATOM 1580 O O . LEU A 1 206 ? -1.074 7.886 10.399 1.00 90.62 206 LEU A O 1
ATOM 1584 N N . VAL A 1 207 ? 1.123 7.422 10.433 1.00 90.69 207 VAL A N 1
ATOM 1585 C CA . VAL A 1 207 ? 0.955 6.079 10.998 1.00 90.69 207 VAL A CA 1
ATOM 1586 C C . VAL A 1 207 ? 0.434 6.153 12.432 1.00 90.69 207 VAL A C 1
ATOM 1588 O O . VAL A 1 207 ? -0.468 5.397 12.778 1.00 90.69 207 VAL A O 1
ATOM 1591 N N . GLU A 1 208 ? 0.941 7.072 13.254 1.00 87.06 208 GLU A N 1
ATOM 1592 C CA . GLU A 1 208 ? 0.460 7.286 14.629 1.00 87.06 208 GLU A CA 1
ATOM 1593 C C . GLU A 1 208 ? -1.022 7.667 14.659 1.00 87.06 208 GLU A C 1
ATOM 1595 O O . GLU A 1 208 ? -1.808 7.047 15.380 1.00 87.06 208 GLU A O 1
ATOM 1600 N N . ALA A 1 209 ? -1.423 8.629 13.821 1.00 86.12 209 ALA A N 1
ATOM 1601 C CA . ALA A 1 209 ? -2.816 9.029 13.681 1.00 86.12 209 ALA A CA 1
ATOM 1602 C C . ALA A 1 209 ? -3.686 7.853 13.216 1.00 86.12 209 ALA A C 1
ATOM 1604 O O . ALA A 1 209 ? -4.738 7.599 13.801 1.00 86.12 209 ALA A O 1
ATOM 1605 N N . HIS A 1 210 ? -3.231 7.081 12.224 1.00 89.12 210 HIS A N 1
ATOM 1606 C CA . HIS A 1 210 ? -3.964 5.912 11.731 1.00 89.12 210 HIS A CA 1
ATOM 1607 C C . HIS A 1 210 ? -4.155 4.845 12.817 1.00 89.12 210 HIS A C 1
ATOM 1609 O O . HIS A 1 210 ? -5.269 4.357 13.028 1.00 89.12 210 HIS A O 1
ATOM 1615 N N . LEU A 1 211 ? -3.098 4.525 13.570 1.00 85.75 211 LEU A N 1
ATOM 1616 C CA . LEU A 1 211 ? -3.170 3.593 14.698 1.00 85.75 211 LEU A CA 1
ATOM 1617 C C . LEU A 1 211 ? -4.107 4.110 15.802 1.00 85.75 211 LEU A C 1
ATOM 1619 O O . LEU A 1 211 ? -4.845 3.320 16.389 1.00 85.75 211 LEU A O 1
ATOM 1623 N N . ALA A 1 212 ? -4.147 5.419 16.062 1.00 84.12 212 ALA A N 1
ATOM 1624 C CA . ALA A 1 212 ? -5.077 6.002 17.032 1.00 84.12 212 ALA A CA 1
ATOM 1625 C C . ALA A 1 212 ? -6.558 5.833 16.629 1.00 84.12 212 ALA A C 1
ATOM 1627 O O . ALA A 1 212 ? -7.424 5.793 17.502 1.00 84.12 212 ALA A O 1
ATOM 1628 N N . THR A 1 213 ? -6.860 5.670 15.334 1.00 82.94 213 THR A N 1
ATOM 1629 C CA . THR A 1 213 ? -8.231 5.419 14.839 1.00 82.94 213 THR A CA 1
ATOM 1630 C C . THR A 1 213 ? -8.669 3.951 14.885 1.00 82.94 213 THR A C 1
ATOM 1632 O O . THR A 1 213 ? -9.762 3.624 14.423 1.00 82.94 213 THR A O 1
ATOM 1635 N N . GLY A 1 214 ? -7.840 3.044 15.406 1.00 81.25 214 GLY A N 1
ATOM 1636 C CA . GLY A 1 214 ? -8.138 1.608 15.383 1.00 81.25 214 GLY A CA 1
ATOM 1637 C C . GLY A 1 214 ? -7.571 0.870 14.162 1.00 81.25 214 GLY A C 1
ATOM 1638 O O . GLY A 1 214 ? -7.870 -0.307 13.974 1.00 81.25 214 GLY A O 1
ATOM 1639 N N . GLY A 1 215 ? -6.771 1.535 13.318 1.00 86.19 215 GLY A N 1
ATOM 1640 C CA . GLY A 1 215 ? -6.134 0.946 12.136 1.00 86.19 215 GLY A CA 1
ATOM 1641 C C . GLY A 1 215 ? -4.954 0.020 12.437 1.00 86.19 215 GLY A C 1
ATOM 1642 O O . GLY A 1 215 ? -4.387 0.048 13.529 1.00 86.19 215 GLY A O 1
ATOM 1643 N N . SER A 1 216 ? -4.563 -0.772 11.439 1.00 91.38 216 SER A N 1
ATOM 1644 C CA . SER A 1 216 ? -3.295 -1.521 11.416 1.00 91.38 216 SER A CA 1
ATOM 1645 C C . SER A 1 216 ? -2.381 -0.959 10.333 1.00 91.38 216 SER A C 1
ATOM 1647 O O . SER A 1 216 ? -2.869 -0.390 9.355 1.00 91.38 216 SER A O 1
ATOM 1649 N N . ALA A 1 217 ? -1.069 -1.152 10.464 1.00 93.75 217 ALA A N 1
ATOM 1650 C CA . ALA A 1 217 ? -0.099 -0.671 9.488 1.00 93.75 217 ALA A CA 1
ATOM 1651 C C . ALA A 1 217 ? 0.972 -1.714 9.132 1.00 93.75 217 ALA A C 1
ATOM 1653 O O . ALA A 1 217 ? 1.509 -2.397 10.006 1.00 93.75 217 ALA A O 1
ATOM 1654 N N . VAL A 1 218 ? 1.322 -1.788 7.847 1.00 95.31 218 VAL A N 1
ATOM 1655 C CA . VAL A 1 218 ? 2.477 -2.530 7.322 1.00 95.31 218 VAL A CA 1
ATOM 1656 C C . VAL A 1 218 ? 3.402 -1.539 6.634 1.00 95.31 218 VAL A C 1
ATOM 1658 O O . VAL A 1 218 ? 3.009 -0.865 5.686 1.00 95.31 218 VAL A O 1
ATOM 1661 N N . LEU A 1 219 ? 4.635 -1.446 7.111 1.00 94.06 219 LEU A N 1
ATOM 1662 C CA . LEU A 1 219 ? 5.625 -0.485 6.646 1.00 94.06 219 LEU A CA 1
ATOM 1663 C C . LEU A 1 219 ? 6.773 -1.227 5.975 1.00 94.06 219 LEU A C 1
ATOM 1665 O O . LEU A 1 219 ? 7.304 -2.174 6.557 1.00 94.06 219 LEU A O 1
ATOM 1669 N N . LEU A 1 220 ? 7.172 -0.820 4.772 1.00 92.75 220 LEU A N 1
ATOM 1670 C CA . LEU A 1 220 ? 8.261 -1.466 4.039 1.00 92.75 220 LEU A CA 1
ATOM 1671 C C . LEU A 1 220 ? 9.432 -0.505 3.943 1.00 92.75 220 LEU A C 1
ATOM 1673 O O . LEU A 1 220 ? 9.283 0.642 3.533 1.00 92.75 220 LEU A O 1
ATOM 1677 N N . SER A 1 221 ? 10.622 -0.981 4.288 1.00 86.31 221 SER A N 1
ATOM 1678 C CA . SER A 1 221 ? 11.839 -0.185 4.168 1.00 86.31 221 SER A CA 1
ATOM 1679 C C . SER A 1 221 ? 12.998 -1.014 3.631 1.00 86.31 221 SER A C 1
ATOM 1681 O O . SER A 1 221 ? 13.039 -2.240 3.765 1.00 86.31 221 SER A O 1
ATOM 1683 N N . MET A 1 222 ? 13.956 -0.346 2.991 1.00 81.62 222 MET A N 1
ATOM 1684 C CA . MET A 1 222 ? 15.213 -0.983 2.619 1.00 81.62 222 MET A CA 1
ATOM 1685 C C . MET A 1 222 ? 16.090 -1.230 3.848 1.00 81.62 222 MET A C 1
ATOM 1687 O O . MET A 1 222 ? 16.047 -0.487 4.821 1.00 81.62 222 MET A O 1
ATOM 1691 N N . ASP A 1 223 ? 16.965 -2.230 3.743 1.00 64.81 223 ASP A N 1
ATOM 1692 C CA . ASP A 1 223 ? 17.961 -2.600 4.766 1.00 64.81 223 ASP A CA 1
ATOM 1693 C C . ASP A 1 223 ? 19.067 -1.539 4.975 1.00 64.81 223 ASP A C 1
ATOM 1695 O O . ASP A 1 223 ? 19.992 -1.696 5.769 1.00 64.81 223 ASP A O 1
ATOM 1699 N N . ARG A 1 224 ? 18.984 -0.410 4.258 1.00 52.00 224 ARG A N 1
ATOM 1700 C CA . ARG A 1 224 ? 19.829 0.755 4.509 1.00 52.00 224 ARG A CA 1
ATOM 1701 C C . ARG A 1 224 ? 19.270 1.527 5.694 1.00 52.00 224 ARG A C 1
ATOM 1703 O O . ARG A 1 224 ? 18.478 2.454 5.545 1.00 52.00 224 ARG A O 1
ATOM 1710 N N . ILE A 1 225 ? 19.779 1.176 6.866 1.00 46.09 225 ILE A N 1
ATOM 1711 C CA . ILE A 1 225 ? 19.991 2.142 7.940 1.00 46.09 225 ILE A CA 1
ATOM 1712 C C . ILE A 1 225 ? 20.680 3.365 7.303 1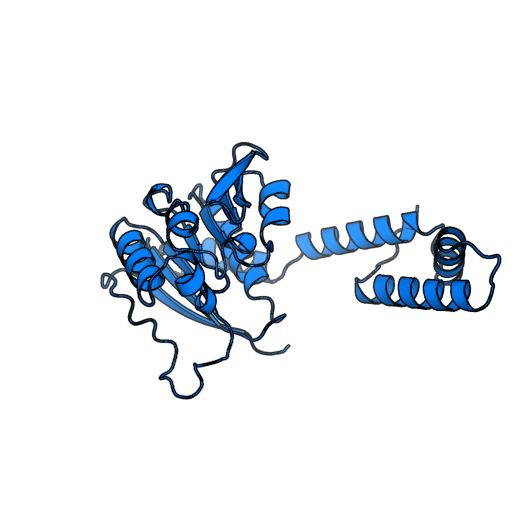.00 46.09 225 ILE A C 1
ATOM 1714 O O . ILE A 1 225 ? 21.655 3.221 6.559 1.00 46.09 225 ILE A O 1
ATOM 1718 N N . LEU A 1 226 ? 20.113 4.555 7.525 1.00 41.34 226 LEU A N 1
ATOM 1719 C CA . LEU A 1 226 ? 20.692 5.849 7.149 1.00 41.34 226 LEU A CA 1
ATOM 1720 C C . LEU A 1 226 ? 22.196 5.852 7.467 1.00 41.34 226 LEU A C 1
ATOM 1722 O O . LEU A 1 226 ? 22.575 5.271 8.482 1.00 41.34 226 LEU A O 1
ATOM 1726 N N . PRO A 1 227 ? 23.056 6.516 6.674 1.00 34.53 227 PRO A N 1
ATOM 1727 C CA . PRO A 1 227 ? 24.509 6.328 6.728 1.00 34.53 227 PRO A CA 1
ATOM 1728 C C . PRO A 1 227 ? 25.188 6.581 8.091 1.00 34.53 227 PRO A C 1
ATOM 1730 O O . PRO A 1 227 ? 26.365 6.276 8.196 1.00 34.53 227 PRO A O 1
ATOM 1733 N N . ASN A 1 228 ? 24.475 7.068 9.122 1.00 37.59 228 ASN A N 1
ATOM 1734 C CA . ASN A 1 228 ? 24.913 7.142 10.527 1.00 37.59 228 ASN A CA 1
ATOM 1735 C C . ASN A 1 228 ? 23.769 6.951 11.575 1.00 37.59 228 ASN A C 1
ATOM 1737 O O . ASN A 1 228 ? 23.865 7.476 12.681 1.00 37.59 228 ASN A O 1
ATOM 1741 N N . GLY A 1 229 ? 22.650 6.287 11.255 1.00 34.16 229 GLY A N 1
ATOM 1742 C CA . GLY A 1 229 ? 21.436 6.301 12.105 1.00 34.16 229 GLY A CA 1
ATOM 1743 C C . GLY A 1 229 ? 21.248 5.092 13.043 1.00 34.16 229 GLY A C 1
ATOM 1744 O O . GLY A 1 229 ? 21.780 4.019 12.761 1.00 34.16 229 GLY A O 1
ATOM 1745 N N . PRO A 1 230 ? 20.462 5.215 14.137 1.00 34.97 230 PRO A N 1
ATOM 1746 C CA . PRO A 1 230 ? 20.041 4.065 14.942 1.00 34.97 230 PRO A CA 1
ATOM 1747 C C . PRO A 1 230 ? 19.212 3.087 14.085 1.00 34.97 230 PRO A C 1
ATOM 1749 O O . PRO A 1 230 ? 18.725 3.453 13.013 1.00 34.97 230 PRO A O 1
ATOM 1752 N N . LYS A 1 231 ? 19.051 1.834 14.554 1.00 46.31 231 LYS A N 1
ATOM 1753 C CA . LYS A 1 231 ? 18.108 0.841 13.984 1.00 46.31 231 LYS A CA 1
ATOM 1754 C C . LYS A 1 231 ? 16.791 1.537 13.604 1.00 46.31 231 LYS A C 1
ATOM 1756 O O . LYS A 1 231 ? 16.435 2.479 14.310 1.00 46.31 231 LYS A O 1
ATOM 1761 N N . PRO A 1 232 ? 16.030 1.073 12.593 1.00 46.56 232 PRO A N 1
ATOM 1762 C CA . PRO A 1 232 ? 14.714 1.621 12.277 1.00 46.56 232 PRO A CA 1
ATOM 1763 C C . PRO A 1 232 ? 13.701 1.247 13.374 1.00 46.56 232 PRO A C 1
ATOM 1765 O O . PRO A 1 232 ? 12.722 0.549 13.148 1.00 46.56 232 PRO A O 1
ATOM 1768 N N . HIS A 1 233 ? 13.933 1.712 14.597 1.00 46.59 233 HIS A N 1
ATOM 1769 C CA . HIS A 1 233 ? 12.871 2.175 15.452 1.00 46.59 233 HIS A CA 1
ATOM 1770 C C . HIS A 1 233 ? 12.376 3.445 14.769 1.00 46.59 233 HIS A C 1
ATOM 1772 O O . HIS A 1 233 ? 12.865 4.543 15.023 1.00 46.59 233 HIS A O 1
ATOM 1778 N N . LEU A 1 234 ? 11.427 3.293 13.844 1.00 58.91 234 LEU A N 1
ATOM 1779 C CA . LEU A 1 234 ? 10.444 4.353 13.728 1.00 58.91 234 LEU A CA 1
ATOM 1780 C C . LEU A 1 234 ? 9.820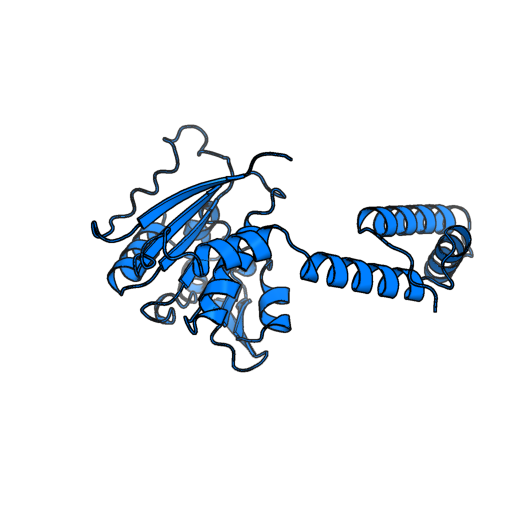 4.417 15.120 1.00 58.91 234 LEU A C 1
ATOM 1782 O O . LEU A 1 234 ? 9.150 3.470 15.541 1.00 58.91 234 LEU A O 1
ATOM 1786 N N . ASP A 1 235 ? 10.166 5.454 15.876 1.00 70.19 235 ASP A N 1
ATOM 1787 C CA . ASP A 1 235 ? 9.612 5.705 17.199 1.00 70.19 235 ASP A CA 1
ATOM 1788 C C . ASP A 1 235 ? 8.170 6.181 17.015 1.00 70.19 235 ASP A C 1
ATOM 1790 O O . ASP A 1 235 ? 7.878 7.367 17.111 1.00 70.19 235 ASP A O 1
ATOM 1794 N N . ILE A 1 236 ? 7.321 5.250 16.569 1.00 76.12 236 ILE A N 1
ATOM 1795 C CA . ILE A 1 236 ? 5.888 5.419 16.361 1.00 76.12 236 ILE A CA 1
ATOM 1796 C C . ILE A 1 236 ? 5.242 5.221 17.717 1.00 76.12 236 ILE A C 1
ATOM 1798 O O . ILE A 1 236 ? 5.208 4.099 18.246 1.00 76.12 236 ILE A O 1
ATOM 1802 N N . GLU A 1 237 ? 4.699 6.298 18.257 1.00 78.31 237 GLU A N 1
ATOM 1803 C CA . GLU A 1 237 ? 3.834 6.257 19.416 1.00 78.31 237 GLU A CA 1
ATOM 1804 C C . GLU A 1 237 ? 2.572 5.460 19.076 1.00 78.31 237 GLU A C 1
ATOM 1806 O O . GLU A 1 237 ? 1.875 5.684 18.090 1.00 78.31 237 GLU A O 1
ATOM 1811 N N . SER A 1 238 ? 2.283 4.452 19.890 1.00 76.44 238 SER A N 1
ATOM 1812 C CA . SER A 1 238 ? 1.066 3.666 19.747 1.00 76.44 238 SER A CA 1
ATOM 1813 C C . SER A 1 238 ? 0.609 3.193 21.115 1.00 76.44 238 SER A C 1
ATOM 1815 O O . SER A 1 238 ? 1.432 2.960 22.006 1.00 76.44 238 SER A O 1
ATOM 1817 N N . GLY A 1 239 ? -0.700 2.998 21.274 1.00 73.19 239 GLY A N 1
ATOM 1818 C CA . GLY A 1 239 ? -1.251 2.411 22.492 1.00 73.19 239 GLY A CA 1
ATOM 1819 C C . GLY A 1 239 ? -0.625 1.046 22.797 1.00 73.19 239 GLY A C 1
ATOM 1820 O O . GLY A 1 239 ? -0.229 0.309 21.890 1.00 73.19 239 GLY A O 1
ATOM 1821 N N . SER A 1 240 ? -0.567 0.677 24.079 1.00 69.62 240 SER A N 1
ATOM 1822 C CA . SER A 1 240 ? -0.004 -0.603 24.548 1.00 69.62 240 SER A CA 1
ATOM 1823 C C . SER A 1 240 ? -0.715 -1.843 23.981 1.00 69.62 240 SER A C 1
ATOM 1825 O O . SER A 1 240 ? -0.169 -2.948 24.010 1.00 69.62 240 SER A O 1
ATOM 1827 N N . ALA A 1 241 ? -1.924 -1.665 23.442 1.00 74.94 241 ALA A N 1
ATOM 1828 C CA . ALA A 1 241 ? -2.702 -2.702 22.779 1.00 74.94 241 ALA A CA 1
ATOM 1829 C C . ALA A 1 241 ? -2.173 -3.073 21.379 1.00 74.94 241 ALA A C 1
ATOM 1831 O O . ALA A 1 241 ? -2.383 -4.209 20.949 1.00 74.94 241 ALA A O 1
ATOM 1832 N N . VAL A 1 242 ? -1.453 -2.173 20.693 1.00 80.06 242 VAL A N 1
ATOM 1833 C CA . VAL A 1 242 ? -0.954 -2.408 19.328 1.00 80.06 242 VAL A CA 1
ATOM 1834 C C . VAL A 1 242 ? 0.182 -3.425 19.352 1.00 80.06 242 VAL A C 1
ATOM 1836 O O . VAL A 1 242 ? 1.205 -3.243 20.021 1.00 80.06 242 VAL A O 1
ATOM 1839 N N . ARG A 1 243 ? 0.025 -4.522 18.608 1.00 83.19 243 ARG A N 1
ATOM 1840 C CA . ARG A 1 243 ? 1.092 -5.518 18.470 1.00 83.19 243 ARG A CA 1
ATOM 1841 C C . ARG A 1 243 ? 2.138 -5.011 17.488 1.00 83.19 243 ARG A C 1
ATOM 1843 O O . ARG A 1 243 ? 1.818 -4.731 16.342 1.00 83.19 243 ARG A O 1
ATOM 1850 N N . ARG A 1 244 ? 3.399 -4.961 17.913 1.00 81.50 244 ARG A N 1
ATOM 1851 C CA . ARG A 1 244 ? 4.521 -4.613 17.035 1.00 81.50 244 ARG A CA 1
ATOM 1852 C C . ARG A 1 244 ? 5.241 -5.865 16.552 1.00 81.50 244 ARG A C 1
ATOM 1854 O O . ARG A 1 244 ? 5.413 -6.818 17.315 1.00 81.50 244 ARG A O 1
ATOM 1861 N N . SER A 1 245 ? 5.643 -5.891 15.289 1.00 81.94 245 SER A N 1
ATOM 1862 C CA . SER A 1 245 ? 6.428 -6.985 14.707 1.00 81.94 245 SER A CA 1
ATOM 1863 C C . SER A 1 245 ? 7.448 -6.446 13.711 1.00 81.94 245 SER A C 1
ATOM 1865 O O . SER A 1 245 ? 7.163 -5.518 12.958 1.00 81.94 245 SER A O 1
ATOM 1867 N N . LEU A 1 246 ? 8.642 -7.037 13.714 1.00 80.25 246 LEU A N 1
ATOM 1868 C CA . LEU A 1 246 ? 9.702 -6.769 12.748 1.00 80.25 246 LEU A CA 1
ATOM 1869 C C . LEU A 1 246 ? 9.914 -8.033 11.917 1.00 80.25 246 LEU A C 1
ATOM 1871 O O . LEU A 1 246 ? 10.173 -9.101 12.470 1.00 80.25 246 LEU A O 1
ATOM 1875 N N . VAL A 1 247 ? 9.811 -7.900 10.601 1.00 82.12 247 VAL A N 1
ATOM 1876 C CA . VAL A 1 247 ? 10.068 -8.965 9.634 1.00 82.12 247 VAL A CA 1
ATOM 1877 C C . VAL A 1 247 ? 11.301 -8.573 8.836 1.00 82.12 247 VAL A C 1
ATOM 1879 O O . VAL A 1 247 ? 11.242 -7.687 7.987 1.00 82.12 247 VAL A O 1
ATOM 1882 N N . GLN A 1 248 ? 12.421 -9.232 9.111 1.00 81.56 248 GLN A N 1
ATOM 1883 C CA . GLN A 1 248 ? 13.641 -9.073 8.331 1.00 81.56 248 GLN A CA 1
ATOM 1884 C C . GLN A 1 248 ? 13.677 -10.141 7.236 1.00 81.56 248 GLN A C 1
ATOM 1886 O O . GLN A 1 248 ? 13.507 -11.329 7.512 1.00 81.56 248 GLN A O 1
ATOM 1891 N N . LEU A 1 249 ? 13.830 -9.708 5.986 1.00 79.00 249 LEU A N 1
ATOM 1892 C CA . LEU A 1 249 ? 13.926 -10.591 4.831 1.00 79.00 249 LEU A CA 1
ATOM 1893 C C . LEU A 1 249 ? 15.391 -10.755 4.441 1.00 79.00 249 LEU A C 1
ATOM 1895 O O . LEU A 1 249 ? 16.016 -9.822 3.938 1.00 79.00 249 LEU A O 1
ATOM 1899 N N . ASP A 1 250 ? 15.899 -11.966 4.635 1.00 71.19 250 ASP A N 1
ATOM 1900 C CA . ASP A 1 250 ? 17.244 -12.354 4.230 1.00 71.19 250 ASP A CA 1
ATOM 1901 C C . ASP A 1 250 ? 17.243 -13.001 2.840 1.00 71.19 250 ASP A C 1
ATOM 1903 O O . ASP A 1 250 ? 16.207 -13.394 2.295 1.00 71.19 250 ASP A O 1
ATOM 1907 N N . ARG A 1 251 ? 18.431 -13.081 2.234 1.00 58.59 251 ARG A N 1
ATOM 1908 C CA . ARG A 1 251 ? 18.609 -13.711 0.924 1.00 58.59 251 ARG A CA 1
ATOM 1909 C C . ARG A 1 251 ? 18.395 -15.216 1.101 1.00 58.59 251 ARG A C 1
ATOM 1911 O O . ARG A 1 251 ? 19.103 -15.823 1.898 1.00 58.59 251 ARG A O 1
ATOM 1918 N N . ILE A 1 252 ? 17.420 -15.775 0.385 1.00 51.59 252 ILE A N 1
ATOM 1919 C CA . ILE A 1 252 ? 17.219 -17.229 0.276 1.00 51.59 252 ILE A CA 1
ATOM 1920 C C . ILE A 1 252 ? 18.378 -17.834 -0.517 1.00 51.59 252 ILE A C 1
ATOM 1922 O O . ILE A 1 252 ? 18.776 -17.205 -1.529 1.00 51.59 252 ILE A O 1
#

pLDDT: mean 79.89, std 16.49, range [34.16, 97.75]

Secondary structure (DSSP, 8-state):
-------HHHHHHHHHHHHHHHHH-TT--HHHHHHHHHHHTT-SSHHHHHHHHHHHHHHHHHT-HHHHHHHHHHH-TTS-S--S-EEEEEE--TTSSHHHHHHHHHHHHHHTT--EEEEESSSTTHHHHHHH--EEEEE-TTS-EEEEE-SSSSEEEEE-GGGTT--HHHHTT--GGGSPTTPEEEESSTTTTHHHHSSTTHHHHHHHHHHHTT-EEEEEE-S---TT-----------TTSEEEEEE----

Sequence (252 aa):
MHHIHTSPEAVSKLKKAAKLLARGDTLLQHAEALDRVAKEAGYLHWKHVTTCAETTSAAQATSSPLAKVTAAECTDPRFGKPKDQELILIVGPSGYGKTFRAIDYALNALRQGKPVHVLDIGRSYWHLCRTVGGTYSTFARDGSRSDERHGNTPLVVFELEDLVGQPEDARTSVPVNEIAPTALLVVDELWQMPRVLGAPDAPKHLVEAHLATGGSAVLLSMDRILPNGPKPHLDIESGSAVRRSLVQLDRI

Radius of gyration: 21.63 Å; chains: 1; bounding box: 41×52×67 Å